Protein AF-A0A9P8AA46-F1 (afdb_monomer)

Organism: NCBI:txid181124

Solvent-accessible surface area (backbone atoms only — not comparable to full-atom values): 17394 Å² total; per-residue (Å²): 133,86,78,87,94,76,90,90,88,82,84,87,77,77,86,77,78,80,76,73,64,68,22,19,20,40,49,46,54,28,49,75,49,81,74,78,86,54,54,83,72,13,22,59,14,86,97,34,50,44,33,88,63,56,52,83,82,26,57,80,76,30,53,64,44,66,55,45,78,88,35,38,38,79,36,40,33,40,26,57,26,39,32,50,63,9,14,45,16,66,69,44,43,19,38,13,43,53,37,86,78,57,63,81,42,69,41,49,75,79,37,70,35,53,58,49,38,84,49,49,58,51,71,46,69,28,27,34,32,55,59,86,69,70,63,37,52,4,54,94,85,39,22,26,21,32,36,29,37,26,22,72,58,42,22,13,30,24,28,34,33,36,52,58,90,81,55,68,70,49,64,93,67,73,79,70,67,98,48,90,44,82,48,81,67,50,73,39,75,57,38,70,34,55,59,27,46,37,42,34,33,40,26,44,44,21,36,25,26,41,31,42,30,38,33,34,41,26,40,42,30,39,34,28,42,30,41,31,44,35,32,51,26,74,19,40,35,40,25,21,42,32,42,27,36,20,31,37,17,49,50,11,18,38,23,17,44,32,41,24,37,18,20,37,10,50,54,10,12,37,24,18,43,31,42,27,39,22,22,37,11,52,55,8,12,38,27,21,42,28,42,27,39,30,28,50,22,80,62,28,22,38,33,30,57,29,45,31,48,66,54,86,61,67,58,69,69,81,38,84,52,73,83,65,87,82,77,79,81,70,79,80,77,83,76,82,89,82,88,81,83,87,82,136

Nearest PDB structures (foldseek):
  6a8p-assembly2_B  TM=4.024E-01  e=1.228E+00  Homo sapiens
  6kzb-assembly1_A-2  TM=3.632E-01  e=1.114E+00  Homo sapiens
  6kzb-assembly2_B  TM=3.238E-01  e=9.619E-01  Homo sapiens
  3ly6-assembly3_C  TM=4.312E-01  e=3.257E+00  Homo sapiens
  6kzb-assembly2_C  TM=3.242E-01  e=1.169E+00  Homo sapiens

Foldseek 3Di:
DDDDDDDDPPDPDDPPPPPQPQAFKEKPPFFPDDDDDDSNCKHQCVVNLAHPDDQQVGQAPGDAFEADLQQKGKIKMKGQAFFQRRAQFWPFKFKAQARNRDRPHGWAWPATGHRGHHDNIDMDITMIGDPAQRARQYDPVGFKMKMGTAGPNRIYHIHIYGYDPPSPGSWPPDPPPPDADADDEDEEACAEAEEHEYEYEEYANYEEYAEAYEYYEEANYEYYAEHYEAYHYAYEYEEYAYAYEHEEYAHEYEYYAYAYEIYEYACEYEYYAYAYEIYEYQNEYEAYAE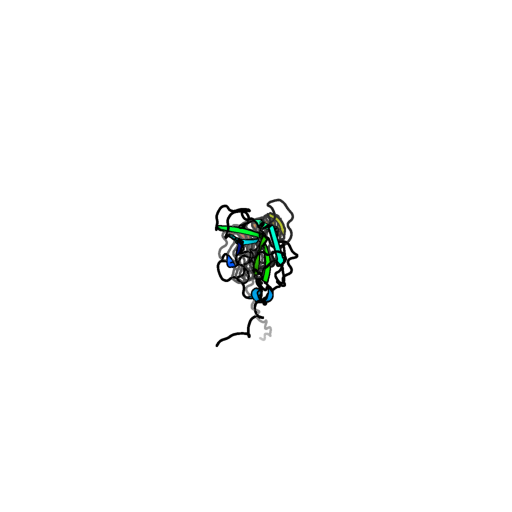HYEYYYYVNAYEEYNYAYEYPPGYDDHPYDHHPDPPPPCPDPDDDDDDDDDDDD

Structure (mmCIF, N/CA/C/O backbone):
data_AF-A0A9P8AA46-F1
#
_entry.id   AF-A0A9P8AA46-F1
#
loop_
_atom_site.group_PDB
_atom_site.id
_atom_site.type_symbol
_atom_site.label_atom_id
_atom_site.label_alt_id
_atom_site.label_comp_id
_atom_site.label_asym_id
_atom_site.label_entity_id
_atom_site.label_seq_id
_atom_site.pdbx_PDB_ins_code
_atom_site.Cartn_x
_atom_site.Cartn_y
_atom_site.Cartn_z
_atom_site.occupancy
_atom_site.B_iso_or_equiv
_atom_site.auth_seq_id
_atom_site.auth_comp_id
_atom_site.auth_asym_id
_atom_site.auth_atom_id
_atom_site.pdbx_PDB_model_num
ATOM 1 N N . MET A 1 1 ? -0.453 -35.728 -64.776 1.00 43.31 1 MET A N 1
ATOM 2 C CA . MET A 1 1 ? -0.209 -34.274 -64.665 1.00 43.31 1 MET A CA 1
ATOM 3 C C . MET A 1 1 ? -1.308 -33.732 -63.760 1.00 43.31 1 MET A C 1
ATOM 5 O O . MET A 1 1 ? -2.460 -33.804 -64.152 1.00 43.31 1 MET A O 1
ATOM 9 N N . LEU A 1 2 ? -1.070 -33.649 -62.444 1.00 40.09 2 LEU A N 1
ATOM 10 C CA . LEU A 1 2 ? -0.658 -32.424 -61.722 1.00 40.09 2 LEU A CA 1
ATOM 11 C C . LEU A 1 2 ? -1.549 -31.216 -62.074 1.00 40.09 2 LEU A C 1
ATOM 13 O O . LEU A 1 2 ? -1.685 -30.915 -63.246 1.00 40.09 2 LEU A O 1
ATOM 17 N N . SER A 1 3 ? -2.077 -30.399 -61.169 1.00 46.72 3 SER A N 1
ATOM 18 C CA . SER A 1 3 ? -2.135 -30.352 -59.705 1.00 46.72 3 SER A CA 1
ATOM 19 C C . SER A 1 3 ? -2.878 -29.047 -59.360 1.00 46.72 3 SER A C 1
ATOM 21 O O . SER A 1 3 ? -2.784 -28.093 -60.124 1.00 46.72 3 SER A O 1
ATOM 23 N N . LEU A 1 4 ? -3.514 -28.983 -58.188 1.00 51.19 4 LEU A N 1
ATOM 24 C CA . LEU A 1 4 ? -3.706 -27.757 -57.393 1.00 51.19 4 LEU A CA 1
ATOM 25 C C . LEU A 1 4 ? -4.458 -26.560 -58.034 1.00 51.19 4 LEU A C 1
ATOM 27 O O . LEU A 1 4 ? -3.865 -25.639 -58.581 1.00 51.19 4 LEU A O 1
ATOM 31 N N . SER A 1 5 ? -5.774 -26.481 -57.808 1.00 49.59 5 SER A N 1
ATOM 32 C CA . SER A 1 5 ? -6.491 -25.189 -57.764 1.00 49.59 5 SER A CA 1
ATOM 33 C C . SER A 1 5 ? -7.671 -25.248 -56.791 1.00 49.59 5 SER A C 1
ATOM 35 O O . SER A 1 5 ? -8.840 -25.055 -57.111 1.00 49.59 5 SER A O 1
ATOM 37 N N . ARG A 1 6 ? -7.353 -25.622 -55.558 1.00 52.97 6 ARG A N 1
ATOM 38 C CA . ARG A 1 6 ? -8.185 -25.418 -54.375 1.00 52.97 6 ARG A CA 1
ATOM 39 C C . ARG A 1 6 ? -7.203 -24.993 -53.292 1.00 52.97 6 ARG A C 1
ATOM 41 O O . ARG A 1 6 ? -6.158 -25.627 -53.190 1.00 52.97 6 ARG A O 1
ATOM 48 N N . SER A 1 7 ? -7.535 -23.947 -52.538 1.00 52.16 7 SER A N 1
ATOM 49 C CA . SER A 1 7 ? -6.759 -23.406 -51.403 1.00 52.16 7 SER A CA 1
ATOM 50 C C . SER A 1 7 ? -5.838 -22.215 -51.702 1.00 52.16 7 SER A C 1
ATOM 52 O O . SER A 1 7 ? -4.638 -22.314 -51.505 1.00 52.16 7 SER A O 1
ATOM 54 N N . PHE A 1 8 ? -6.393 -21.053 -52.067 1.00 48.38 8 PHE A N 1
ATOM 55 C CA . PHE A 1 8 ? -5.749 -19.753 -51.786 1.00 48.38 8 PHE A CA 1
ATOM 56 C C . PHE A 1 8 ? -6.789 -18.666 -51.468 1.00 48.38 8 PHE A C 1
ATOM 58 O O . PHE A 1 8 ? -6.841 -17.605 -52.082 1.00 48.38 8 PHE A O 1
ATOM 65 N N . THR A 1 9 ? -7.660 -18.926 -50.491 1.00 50.44 9 THR A N 1
ATOM 66 C CA . THR A 1 9 ? -8.513 -17.875 -49.895 1.00 50.44 9 THR A CA 1
ATOM 67 C C . THR A 1 9 ? -8.655 -18.073 -48.389 1.00 50.44 9 THR A C 1
ATOM 69 O O . THR A 1 9 ? -9.722 -17.946 -47.811 1.00 50.44 9 THR A O 1
ATOM 72 N N . PHE A 1 10 ? -7.543 -18.413 -47.746 1.00 50.25 10 PHE A N 1
ATOM 73 C CA . PHE A 1 10 ? -7.369 -18.346 -46.301 1.00 50.25 10 PHE A CA 1
ATOM 74 C C . PHE A 1 10 ? -5.932 -17.894 -46.077 1.00 50.25 10 PHE A C 1
ATOM 76 O O . PHE A 1 10 ? -5.048 -18.727 -46.157 1.00 50.25 10 PHE A O 1
ATOM 83 N N . ILE A 1 11 ? -5.701 -16.588 -45.941 1.00 52.81 11 ILE A N 1
ATOM 84 C CA . ILE A 1 11 ? -4.638 -15.909 -45.166 1.00 52.81 11 ILE A CA 1
ATOM 85 C C . ILE A 1 11 ? -4.912 -14.406 -45.373 1.00 52.81 11 ILE A C 1
ATOM 87 O O . ILE A 1 11 ? -4.264 -13.697 -46.129 1.00 52.81 11 ILE A O 1
ATOM 91 N N . ALA A 1 12 ? -5.973 -13.929 -44.732 1.00 54.00 12 ALA A N 1
ATOM 92 C CA . ALA A 1 12 ? -6.087 -12.534 -44.302 1.00 54.00 12 ALA A CA 1
ATOM 93 C C . ALA A 1 12 ? -6.355 -12.529 -42.787 1.00 54.00 12 ALA A C 1
ATOM 95 O O . ALA A 1 12 ? -7.141 -11.744 -42.266 1.00 54.00 12 ALA A O 1
ATOM 96 N N . LEU A 1 13 ? -5.743 -13.490 -42.084 1.00 49.75 13 LEU A N 1
ATOM 97 C CA . LEU A 1 13 ? -5.878 -13.677 -40.650 1.00 49.75 13 LEU A CA 1
ATOM 98 C C . LEU A 1 13 ? -4.702 -12.979 -39.962 1.00 49.75 13 LEU A C 1
ATOM 100 O O . LEU A 1 13 ? -3.603 -13.515 -39.863 1.00 49.75 13 LEU A O 1
ATOM 104 N N . SER A 1 14 ? -4.992 -11.754 -39.522 1.00 53.94 14 SER A N 1
ATOM 105 C CA . SER A 1 14 ? -4.498 -11.140 -38.286 1.00 53.94 14 SER A CA 1
ATOM 106 C C . SER A 1 14 ? -2.985 -11.152 -38.030 1.00 53.94 14 SER A C 1
ATOM 108 O O . SER A 1 14 ? -2.467 -12.022 -37.335 1.00 53.94 14 SER A O 1
ATOM 110 N N . LEU A 1 15 ? -2.316 -10.064 -38.419 1.00 47.41 15 LEU A N 1
ATOM 111 C CA . LEU A 1 15 ? -1.114 -9.585 -37.731 1.00 47.41 15 LEU A CA 1
ATOM 112 C C . LEU A 1 15 ? -1.460 -8.323 -36.925 1.00 47.41 15 LEU A C 1
ATOM 114 O O . LEU A 1 15 ? -0.936 -7.238 -37.160 1.00 47.41 15 LEU A O 1
ATOM 118 N N . ALA A 1 16 ? -2.394 -8.458 -35.979 1.00 54.94 16 ALA A N 1
ATOM 119 C CA . ALA A 1 16 ? -2.516 -7.495 -34.892 1.00 54.94 16 ALA A CA 1
ATOM 120 C C . ALA A 1 16 ? -1.333 -7.752 -33.954 1.00 54.94 16 ALA A C 1
ATOM 122 O O . ALA A 1 16 ? -1.347 -8.679 -33.146 1.00 54.94 16 ALA A O 1
ATOM 123 N N . LEU A 1 17 ? -0.269 -6.978 -34.148 1.00 44.59 17 LEU A N 1
ATOM 124 C CA . LEU A 1 17 ? 0.931 -6.989 -33.328 1.00 44.59 17 LEU A CA 1
ATOM 125 C C . LEU A 1 17 ? 0.520 -6.678 -31.878 1.00 44.59 17 LEU A C 1
ATOM 127 O O . LEU A 1 17 ? 0.292 -5.524 -31.517 1.00 44.59 17 LEU A O 1
ATOM 131 N N . MET A 1 18 ? 0.379 -7.715 -31.051 1.00 47.09 18 MET A N 1
ATOM 132 C CA . MET A 1 18 ? 0.221 -7.583 -29.605 1.00 47.09 18 MET A CA 1
ATOM 133 C C . MET A 1 18 ? 1.551 -7.062 -29.053 1.00 47.09 18 MET A C 1
ATOM 135 O O . MET A 1 18 ? 2.408 -7.829 -28.619 1.00 47.09 18 MET A O 1
ATOM 139 N N . VAL A 1 19 ? 1.762 -5.747 -29.128 1.00 43.28 19 VAL A N 1
ATOM 140 C CA . VAL A 1 19 ? 2.853 -5.071 -28.425 1.00 43.28 19 VAL A CA 1
ATOM 141 C C . VAL A 1 19 ? 2.491 -5.099 -26.948 1.00 43.28 19 VAL A C 1
ATOM 143 O O . VAL A 1 19 ? 1.956 -4.145 -26.387 1.00 43.28 19 VAL A O 1
ATOM 146 N N . GLU A 1 20 ? 2.735 -6.236 -26.305 1.00 50.25 20 GLU A N 1
ATOM 147 C CA . GLU A 1 20 ? 2.772 -6.288 -24.858 1.00 50.25 20 GLU A CA 1
ATOM 148 C C . GLU A 1 20 ? 3.955 -5.426 -24.436 1.00 50.25 20 GLU A C 1
ATOM 150 O O . GLU A 1 20 ? 5.118 -5.834 -24.519 1.00 50.25 20 GLU A O 1
ATOM 155 N N . VAL A 1 21 ? 3.665 -4.184 -24.044 1.00 54.09 21 VAL A N 1
ATOM 156 C CA . VAL A 1 21 ? 4.631 -3.352 -23.339 1.00 54.09 21 VAL A CA 1
ATOM 157 C C . VAL A 1 21 ? 4.895 -4.068 -22.021 1.00 54.09 21 VAL A C 1
ATOM 159 O O . VAL A 1 21 ? 4.187 -3.857 -21.039 1.00 54.09 21 VAL A O 1
ATOM 162 N N . LYS A 1 22 ? 5.882 -4.968 -22.040 1.00 57.22 22 LYS A N 1
ATOM 163 C CA . LYS A 1 22 ? 6.466 -5.599 -20.860 1.00 57.22 22 LYS A CA 1
ATOM 164 C C . LYS A 1 22 ? 6.754 -4.476 -19.889 1.00 57.22 22 LYS A C 1
ATOM 166 O O . LYS A 1 22 ? 7.534 -3.593 -20.232 1.00 57.22 22 LYS A O 1
ATOM 171 N N . GLY A 1 23 ? 6.055 -4.449 -18.766 1.00 61.00 23 GLY A N 1
ATOM 172 C CA . GLY A 1 23 ? 6.271 -3.385 -17.820 1.00 61.00 23 GLY A CA 1
ATOM 173 C C . GLY A 1 23 ? 7.577 -3.542 -17.068 1.00 61.00 23 GLY A C 1
ATOM 174 O O . GLY A 1 23 ? 8.283 -4.551 -17.170 1.00 61.00 23 GLY A O 1
ATOM 175 N N . HIS A 1 24 ? 7.921 -2.488 -16.348 1.00 85.38 24 HIS A N 1
ATOM 176 C CA . HIS A 1 24 ? 9.256 -2.335 -15.802 1.00 85.38 24 HIS A CA 1
ATOM 177 C C . HIS A 1 24 ? 9.266 -2.030 -14.309 1.00 85.38 24 HIS A C 1
ATOM 179 O O . HIS A 1 24 ? 10.342 -1.993 -13.727 1.00 85.38 24 HIS A O 1
ATOM 185 N N . ALA A 1 25 ? 8.097 -1.909 -13.673 1.00 93.06 25 ALA A N 1
ATOM 186 C CA . ALA A 1 25 ? 7.979 -1.828 -12.223 1.00 93.06 25 ALA A CA 1
ATOM 187 C C . ALA A 1 25 ? 6.691 -2.502 -11.714 1.00 93.06 25 ALA A C 1
ATOM 189 O O . ALA A 1 25 ? 5.645 -2.405 -12.360 1.00 93.06 25 ALA A O 1
ATOM 190 N N . VAL A 1 26 ? 6.769 -3.194 -10.576 1.00 95.25 26 VAL A N 1
ATOM 191 C CA . VAL A 1 26 ? 5.635 -3.872 -9.919 1.00 95.25 26 VAL A CA 1
ATOM 192 C C . VAL A 1 26 ? 5.693 -3.624 -8.426 1.00 95.25 26 VAL A C 1
ATOM 194 O O . VAL A 1 26 ? 6.761 -3.686 -7.825 1.00 95.25 26 VAL A O 1
ATOM 197 N N . VAL A 1 27 ? 4.542 -3.364 -7.827 1.00 96.75 27 VAL A N 1
ATOM 198 C CA . VAL A 1 27 ? 4.387 -3.200 -6.390 1.00 96.75 27 VAL A CA 1
ATOM 199 C C . VAL A 1 27 ? 3.922 -4.520 -5.768 1.00 96.75 27 VAL A C 1
ATOM 201 O O . VAL A 1 27 ? 2.933 -5.098 -6.209 1.00 96.75 27 VAL A O 1
ATOM 204 N N . SER A 1 28 ? 4.629 -4.986 -4.743 1.00 94.00 28 SER A N 1
ATOM 205 C CA . SER A 1 28 ? 4.427 -6.275 -4.078 1.00 94.00 28 SER A CA 1
ATOM 206 C C . SER A 1 28 ? 3.767 -6.117 -2.698 1.00 94.00 28 SER A C 1
ATOM 208 O O . SER A 1 28 ? 4.189 -5.227 -1.947 1.00 94.00 28 SER A O 1
ATOM 210 N N . PRO A 1 29 ? 2.824 -7.005 -2.319 1.00 95.56 29 PRO A N 1
ATOM 211 C CA . PRO A 1 29 ? 2.301 -8.124 -3.117 1.00 95.56 29 PRO A CA 1
ATOM 212 C C . PRO A 1 29 ? 1.352 -7.647 -4.229 1.00 95.56 29 PRO A C 1
ATOM 214 O O . PRO A 1 29 ? 0.501 -6.798 -3.992 1.00 95.56 29 PRO A O 1
ATOM 217 N N . ALA A 1 30 ? 1.485 -8.192 -5.440 1.00 93.75 30 ALA A N 1
ATOM 218 C CA . ALA A 1 30 ? 0.608 -7.842 -6.556 1.00 93.75 30 ALA A CA 1
ATOM 219 C C . ALA A 1 30 ? -0.624 -8.761 -6.598 1.00 93.75 30 ALA A C 1
ATOM 221 O O . ALA A 1 30 ? -0.505 -9.981 -6.490 1.00 93.75 30 ALA A O 1
ATOM 222 N N . MET A 1 31 ? -1.811 -8.177 -6.779 1.00 94.75 31 MET A N 1
ATOM 223 C CA . MET A 1 31 ? -3.065 -8.915 -6.946 1.00 94.75 31 MET A CA 1
ATOM 224 C C . MET A 1 31 ? -2.961 -9.892 -8.124 1.00 94.75 31 MET A C 1
ATOM 226 O O . MET A 1 31 ? -2.530 -9.512 -9.213 1.00 94.75 31 MET A O 1
ATOM 230 N N . GLY A 1 32 ? -3.371 -11.142 -7.902 1.00 89.88 32 GLY A N 1
ATOM 231 C CA . GLY A 1 32 ? -3.297 -12.212 -8.901 1.00 89.88 32 GLY A CA 1
ATOM 232 C C . GLY A 1 32 ? -1.886 -12.756 -9.168 1.00 89.88 32 GLY A C 1
ATOM 233 O O . GLY A 1 32 ? -1.727 -13.591 -10.055 1.00 89.88 32 GLY A O 1
ATOM 234 N N . VAL A 1 33 ? -0.863 -12.321 -8.420 1.00 88.56 33 VAL A N 1
ATOM 235 C CA . VAL A 1 33 ? 0.517 -12.815 -8.551 1.00 88.56 33 VAL A CA 1
ATOM 236 C C . VAL A 1 33 ? 0.898 -13.639 -7.322 1.00 88.56 33 VAL A C 1
ATOM 238 O O . VAL A 1 33 ? 0.846 -13.175 -6.179 1.00 88.56 33 VAL A O 1
ATOM 241 N N . ALA A 1 34 ? 1.309 -14.883 -7.559 1.00 82.25 34 ALA A N 1
ATOM 242 C CA . ALA A 1 34 ? 1.833 -15.758 -6.519 1.00 82.25 34 ALA A CA 1
ATOM 243 C C . ALA A 1 34 ? 3.339 -15.521 -6.325 1.00 82.25 34 ALA A C 1
ATOM 245 O O . ALA A 1 34 ? 4.114 -15.575 -7.278 1.00 82.25 34 ALA A O 1
ATOM 246 N N . GLY A 1 35 ? 3.765 -15.304 -5.080 1.00 80.88 35 GLY A N 1
ATOM 247 C CA . GLY A 1 35 ? 5.170 -15.077 -4.742 1.00 80.88 35 GLY A CA 1
ATOM 248 C C . GLY A 1 35 ? 5.701 -13.703 -5.163 1.00 80.88 35 GLY A C 1
ATOM 249 O O . GLY A 1 35 ? 4.966 -12.715 -5.191 1.00 80.88 35 GLY A O 1
ATOM 250 N N . ALA A 1 36 ? 7.010 -13.633 -5.418 1.00 82.56 36 ALA A N 1
ATOM 251 C CA . ALA A 1 36 ? 7.675 -12.406 -5.844 1.00 82.56 36 ALA A CA 1
ATOM 252 C C . ALA A 1 36 ? 7.361 -12.112 -7.321 1.00 82.56 36 ALA A C 1
ATOM 254 O O . ALA A 1 36 ? 7.479 -13.023 -8.144 1.00 82.56 36 ALA A O 1
ATOM 255 N N . PRO A 1 37 ? 7.022 -10.862 -7.681 1.00 87.00 37 PRO A N 1
ATOM 256 C CA . PRO A 1 37 ? 6.693 -10.544 -9.056 1.00 87.00 37 PRO A CA 1
ATOM 257 C C . PRO A 1 37 ? 7.913 -10.675 -9.960 1.00 87.00 37 PRO A C 1
ATOM 259 O O . PRO A 1 37 ? 9.050 -10.366 -9.587 1.00 87.00 37 PRO A O 1
ATOM 262 N N . ILE A 1 38 ? 7.646 -11.075 -11.192 1.00 88.88 38 ILE A N 1
ATOM 263 C CA . ILE A 1 38 ? 8.589 -11.101 -12.296 1.00 88.88 38 ILE A CA 1
ATOM 264 C C . ILE A 1 38 ? 8.254 -9.994 -13.294 1.00 88.88 38 ILE A C 1
ATOM 266 O O . ILE A 1 38 ? 7.196 -9.369 -13.271 1.00 88.88 38 ILE A O 1
ATOM 270 N N . ARG A 1 39 ? 9.158 -9.766 -14.249 1.00 88.88 39 ARG A N 1
ATOM 271 C CA . ARG A 1 39 ? 8.981 -8.729 -15.276 1.00 88.88 39 ARG A CA 1
ATOM 272 C C . ARG A 1 39 ? 7.685 -8.883 -16.089 1.00 88.88 39 ARG A C 1
ATOM 274 O O . ARG A 1 39 ? 7.160 -7.886 -16.573 1.00 88.88 39 ARG A O 1
ATOM 281 N N . ALA A 1 40 ? 7.188 -10.109 -16.262 1.00 87.62 40 ALA A N 1
ATOM 282 C CA . ALA A 1 40 ? 5.951 -10.377 -16.998 1.00 87.62 40 ALA A CA 1
ATOM 283 C C . ALA A 1 40 ? 4.688 -9.876 -16.273 1.00 87.62 40 ALA A C 1
ATOM 285 O O . ALA A 1 40 ? 3.691 -9.600 -16.934 1.00 87.62 40 ALA A O 1
ATOM 286 N N . ASP A 1 41 ? 4.749 -9.688 -14.952 1.00 88.62 41 ASP A N 1
ATOM 287 C CA . ASP A 1 41 ? 3.608 -9.236 -14.146 1.00 88.62 41 ASP A CA 1
ATOM 288 C C . ASP A 1 41 ? 3.389 -7.724 -14.236 1.00 88.62 41 ASP A C 1
ATOM 290 O O . ASP A 1 41 ? 2.341 -7.208 -13.847 1.00 88.62 41 ASP A O 1
ATOM 294 N N . SER A 1 42 ? 4.379 -6.995 -14.753 1.00 87.81 42 SER A N 1
ATOM 295 C CA . SER A 1 42 ? 4.315 -5.548 -14.877 1.00 87.81 42 SER A CA 1
ATOM 296 C C . SER A 1 42 ? 3.491 -5.118 -16.081 1.00 87.81 42 SER A C 1
ATOM 298 O O . SER A 1 42 ? 3.713 -5.557 -17.212 1.00 87.81 42 SER A O 1
ATOM 300 N N . GLN A 1 43 ? 2.551 -4.209 -15.836 1.00 89.44 43 GLN A N 1
ATOM 301 C CA . GLN A 1 43 ? 1.534 -3.821 -16.803 1.00 89.44 43 GLN A CA 1
ATOM 302 C C . GLN A 1 43 ? 1.379 -2.306 -16.845 1.00 89.44 43 GLN A C 1
ATOM 304 O O . GLN A 1 43 ? 1.534 -1.619 -15.835 1.00 89.44 43 GLN A O 1
ATOM 309 N N . ARG A 1 44 ? 1.068 -1.762 -18.027 1.00 88.19 44 ARG A N 1
ATOM 310 C CA . ARG A 1 44 ? 0.624 -0.367 -18.133 1.00 88.19 44 ARG A CA 1
ATOM 311 C C . ARG A 1 44 ? -0.796 -0.263 -17.595 1.00 88.19 44 ARG A C 1
ATOM 313 O O . ARG A 1 44 ? -1.678 -0.974 -18.073 1.00 88.19 44 ARG A O 1
ATOM 320 N N . THR A 1 45 ? -1.021 0.642 -16.651 1.00 83.00 45 THR A N 1
ATOM 321 C CA . THR A 1 45 ? -2.327 0.776 -15.994 1.00 83.00 45 THR A CA 1
ATOM 322 C C . THR A 1 45 ? -3.266 1.674 -16.788 1.00 83.00 45 THR A C 1
ATOM 324 O O . THR A 1 45 ? -4.410 1.303 -16.997 1.00 83.00 45 THR A O 1
ATOM 327 N N . GLY A 1 46 ? -2.820 2.797 -17.359 1.00 81.19 46 GLY A N 1
ATOM 328 C CA . GLY A 1 46 ? -3.672 3.636 -18.222 1.00 81.19 46 GLY A CA 1
ATOM 329 C C . GLY A 1 46 ? -5.073 3.881 -17.624 1.00 81.19 46 GLY A C 1
ATOM 330 O O . GLY A 1 46 ? -5.193 4.415 -16.527 1.00 81.19 46 GLY A O 1
ATOM 331 N N . ARG A 1 47 ? -6.137 3.455 -18.329 1.00 83.31 47 ARG A N 1
ATOM 332 C CA . ARG A 1 47 ? -7.536 3.507 -17.840 1.00 83.31 47 ARG A CA 1
ATOM 333 C C . ARG A 1 47 ? -7.971 2.299 -16.991 1.00 83.31 47 ARG A C 1
ATOM 335 O O . ARG A 1 47 ? -9.095 2.295 -16.507 1.00 83.31 47 ARG A O 1
ATOM 342 N N . LYS A 1 48 ? -7.125 1.279 -16.841 1.00 89.06 48 LYS A N 1
ATOM 343 C CA . LYS A 1 48 ? -7.342 0.060 -16.047 1.00 89.06 48 LYS A CA 1
ATOM 344 C C . LYS A 1 48 ? -6.376 0.045 -14.851 1.00 89.06 48 LYS A C 1
ATOM 346 O O . LYS A 1 48 ? -5.261 -0.460 -14.979 1.00 89.06 48 LYS A O 1
ATOM 351 N N . PRO A 1 49 ? -6.761 0.585 -13.683 1.00 91.06 49 PRO A N 1
ATOM 352 C CA . PRO A 1 49 ? -5.835 0.794 -12.565 1.00 91.06 49 PRO A CA 1
ATOM 353 C C . PRO A 1 49 ? -5.144 -0.479 -12.050 1.00 91.06 49 PRO A C 1
ATOM 355 O O . PRO A 1 49 ? -4.013 -0.398 -11.583 1.00 91.06 49 PRO A O 1
ATOM 358 N N . CYS A 1 50 ? -5.775 -1.649 -12.205 1.00 93.31 50 CYS A N 1
ATOM 359 C CA . CYS A 1 50 ? -5.194 -2.952 -11.858 1.00 93.31 50 CYS A CA 1
ATOM 360 C C . CYS A 1 50 ? -4.565 -3.709 -13.044 1.00 93.31 50 CYS A C 1
ATOM 362 O O . CYS A 1 50 ? -4.147 -4.854 -12.899 1.00 93.31 50 CYS A O 1
ATOM 364 N N . GLY A 1 51 ? -4.498 -3.107 -14.233 1.00 90.75 51 GLY A N 1
ATOM 365 C CA . GLY A 1 51 ? -4.064 -3.791 -15.449 1.00 90.75 51 GLY A CA 1
ATOM 366 C C . GLY A 1 51 ? -5.115 -4.780 -15.973 1.00 90.75 51 GLY A C 1
ATOM 367 O O . GLY A 1 51 ? -6.284 -4.433 -16.137 1.00 90.75 51 GLY A O 1
ATOM 368 N N . LYS A 1 52 ? -4.681 -5.995 -16.313 1.00 90.62 52 LYS A N 1
ATOM 369 C CA . LYS A 1 52 ? -5.484 -7.085 -16.888 1.00 90.62 52 LYS A CA 1
ATOM 370 C C . LYS A 1 52 ? -6.159 -7.964 -15.827 1.00 90.62 52 LYS A C 1
ATOM 372 O O . LYS A 1 52 ? -6.983 -8.785 -16.213 1.00 90.62 52 LYS A O 1
ATOM 377 N N . VAL A 1 53 ? -5.801 -7.838 -14.545 1.00 92.50 53 VAL A N 1
ATOM 378 C CA . VAL A 1 53 ? -6.379 -8.679 -13.485 1.00 92.50 53 VAL A CA 1
ATOM 379 C C . VAL A 1 53 ? -7.863 -8.360 -13.299 1.00 92.50 53 VAL A C 1
ATOM 381 O O . VAL A 1 53 ? -8.263 -7.194 -13.308 1.00 92.50 53 VAL A O 1
ATOM 384 N N . ASP A 1 54 ? -8.670 -9.404 -13.140 1.00 94.69 54 ASP A N 1
ATOM 385 C CA . ASP A 1 54 ? -10.072 -9.283 -12.758 1.00 94.69 54 ASP A CA 1
ATOM 386 C C . ASP A 1 54 ? -10.155 -9.203 -11.232 1.00 94.69 54 ASP A C 1
ATOM 388 O O . ASP A 1 54 ? -9.754 -10.138 -10.537 1.00 94.69 54 ASP A O 1
ATOM 392 N N . ILE A 1 55 ? -10.635 -8.077 -10.707 1.00 95.88 55 ILE A N 1
ATOM 393 C CA . ILE A 1 55 ? -10.669 -7.850 -9.262 1.00 95.88 55 ILE A CA 1
ATOM 394 C C . ILE A 1 55 ? -11.625 -8.835 -8.586 1.00 95.88 55 ILE A C 1
ATOM 396 O O . ILE A 1 55 ? -11.238 -9.469 -7.610 1.00 95.88 55 ILE A O 1
ATOM 400 N N . ALA A 1 56 ? -12.831 -9.019 -9.126 1.00 94.38 56 ALA A N 1
ATOM 401 C CA . ALA A 1 56 ? -13.853 -9.865 -8.517 1.00 94.38 56 ALA A CA 1
ATOM 402 C C . ALA A 1 56 ? -13.394 -11.327 -8.404 1.00 94.38 56 ALA A C 1
ATOM 404 O O . ALA A 1 56 ? -13.676 -11.987 -7.410 1.00 94.38 56 ALA A O 1
ATOM 405 N N . GLN A 1 57 ? -12.643 -11.823 -9.391 1.00 95.25 57 GLN A N 1
ATOM 406 C CA . GLN A 1 57 ? -12.118 -13.192 -9.375 1.00 95.25 57 GLN A CA 1
ATOM 407 C C . GLN A 1 57 ? -10.876 -13.378 -8.495 1.00 95.25 57 GLN A C 1
ATOM 409 O O . GLN A 1 57 ? -10.566 -14.510 -8.133 1.00 95.25 57 GLN A O 1
ATOM 414 N N . ASN A 1 58 ? -10.140 -12.306 -8.184 1.00 94.81 58 ASN A N 1
ATOM 415 C CA . ASN A 1 58 ? -8.835 -12.400 -7.518 1.00 94.81 58 ASN A CA 1
ATOM 416 C C . ASN A 1 58 ? -8.806 -11.782 -6.115 1.00 94.81 58 ASN A C 1
ATOM 418 O O . ASN A 1 58 ? -7.792 -11.922 -5.429 1.00 94.81 58 ASN A O 1
ATOM 422 N N . LEU A 1 59 ? -9.865 -11.091 -5.686 1.00 95.69 59 LEU A N 1
ATOM 423 C CA . LEU A 1 59 ? -9.887 -10.348 -4.425 1.00 95.69 59 LEU A CA 1
ATOM 424 C C . LEU A 1 59 ? -9.640 -11.256 -3.214 1.00 95.69 59 LEU A C 1
ATOM 426 O O . LEU A 1 59 ? -8.732 -10.985 -2.435 1.00 95.69 59 LEU A O 1
ATOM 430 N N . ASP A 1 60 ? -10.386 -12.356 -3.102 1.00 93.31 60 ASP A N 1
ATOM 431 C CA . ASP A 1 60 ? -10.317 -13.271 -1.952 1.00 93.31 60 ASP A CA 1
ATOM 432 C C . ASP A 1 60 ? -9.117 -14.239 -1.994 1.00 93.31 60 ASP A C 1
ATOM 434 O O . ASP A 1 60 ? -8.749 -14.813 -0.972 1.00 93.31 60 ASP A O 1
ATOM 438 N N . SER A 1 61 ? -8.497 -14.443 -3.162 1.00 92.50 61 SER A N 1
ATOM 439 C CA . SER A 1 61 ? -7.404 -15.413 -3.345 1.00 92.50 61 SER A CA 1
ATOM 440 C C . SER A 1 61 ? -6.012 -14.785 -3.406 1.00 92.50 61 SER A C 1
ATOM 442 O O . SER A 1 61 ? -5.010 -15.503 -3.421 1.00 92.50 61 SER A O 1
ATOM 444 N N . SER A 1 62 ? -5.925 -13.459 -3.516 1.00 93.94 62 SER A N 1
ATOM 445 C CA . SER A 1 62 ? -4.646 -12.756 -3.621 1.00 93.94 62 SER A CA 1
ATOM 446 C C . SER A 1 62 ? -3.935 -12.667 -2.276 1.00 93.94 62 SER A C 1
ATOM 448 O O . SER A 1 62 ? -4.557 -12.591 -1.221 1.00 93.94 62 SER A O 1
ATOM 450 N N . GLN A 1 63 ? -2.604 -12.590 -2.321 1.00 91.00 63 GLN A N 1
ATOM 451 C CA . GLN A 1 63 ? -1.818 -12.223 -1.146 1.00 91.00 63 GLN A CA 1
ATOM 452 C C . GLN A 1 63 ? -2.205 -10.818 -0.676 1.00 91.00 63 GLN A C 1
ATOM 454 O O . GLN A 1 63 ? -2.262 -9.877 -1.474 1.00 91.00 63 GLN A O 1
ATOM 459 N N . THR A 1 64 ? -2.437 -10.685 0.624 1.00 93.62 64 THR A N 1
ATOM 460 C CA . THR A 1 64 ? -2.878 -9.439 1.243 1.00 93.62 64 THR A CA 1
ATOM 461 C C . THR A 1 64 ? -1.740 -8.756 1.984 1.00 93.62 64 THR A C 1
ATOM 463 O O . THR A 1 64 ? -0.796 -9.403 2.440 1.00 93.62 64 THR A O 1
ATOM 466 N N . ILE A 1 65 ? -1.860 -7.444 2.163 1.00 92.69 65 ILE A N 1
ATOM 467 C CA . ILE A 1 65 ? -1.058 -6.697 3.126 1.00 92.69 65 ILE A CA 1
ATOM 468 C C . ILE A 1 65 ? -1.945 -6.119 4.224 1.00 92.69 65 ILE A C 1
ATOM 470 O O . ILE A 1 65 ? -3.002 -5.551 3.945 1.00 92.69 65 ILE A O 1
ATOM 474 N N . THR A 1 66 ? -1.510 -6.265 5.471 1.00 93.25 66 THR A N 1
ATOM 475 C CA . THR A 1 66 ? -2.208 -5.704 6.628 1.00 93.25 66 THR A CA 1
ATOM 476 C C . THR A 1 66 ? -1.649 -4.310 6.925 1.00 93.25 66 THR A C 1
ATOM 478 O O . THR A 1 66 ? -0.427 -4.166 7.029 1.00 93.25 66 THR A O 1
ATOM 481 N N . PRO A 1 67 ? -2.494 -3.270 7.039 1.00 93.69 67 PRO A N 1
ATOM 482 C CA . PRO A 1 67 ? -2.051 -1.960 7.492 1.00 93.69 67 PRO A CA 1
ATOM 483 C C . PRO A 1 67 ? -1.555 -2.003 8.933 1.00 93.69 67 PRO A C 1
ATOM 485 O O . PRO A 1 67 ? -2.069 -2.748 9.765 1.00 93.69 67 PRO A O 1
ATOM 488 N N . ASN A 1 68 ? -0.589 -1.142 9.238 1.00 87.56 68 ASN A N 1
ATOM 489 C CA . ASN A 1 68 ? -0.218 -0.834 10.611 1.00 87.56 68 ASN A CA 1
ATOM 490 C C . ASN A 1 68 ? -1.403 -0.182 11.346 1.00 87.56 68 ASN A C 1
ATOM 492 O O . ASN A 1 68 ? -2.344 0.3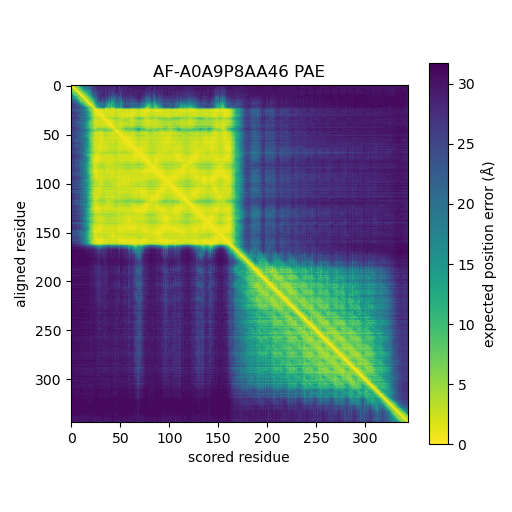21 10.728 1.00 87.56 68 ASN A O 1
ATOM 496 N N . ALA A 1 69 ? -1.338 -0.131 12.680 1.00 83.31 69 ALA A N 1
ATOM 497 C CA . ALA A 1 69 ? -2.398 0.454 13.510 1.00 83.31 69 ALA A CA 1
ATOM 498 C C . ALA A 1 69 ? -2.690 1.937 13.196 1.00 83.31 69 ALA A C 1
ATOM 500 O O . ALA A 1 69 ? -3.813 2.400 13.381 1.00 83.31 69 ALA A O 1
ATOM 501 N N . ASP A 1 70 ? -1.698 2.675 12.690 1.00 83.94 70 ASP A N 1
ATOM 502 C CA . ASP A 1 70 ? -1.836 4.064 12.238 1.00 83.94 70 ASP A CA 1
ATOM 503 C C . ASP A 1 70 ? -2.421 4.192 10.816 1.00 83.94 70 ASP A C 1
ATOM 505 O O . ASP A 1 70 ? -2.617 5.301 10.321 1.00 83.94 70 ASP A O 1
ATOM 509 N N . GLY A 1 71 ? -2.718 3.077 10.141 1.00 91.38 71 GLY A N 1
ATOM 510 C CA . GLY A 1 71 ? -3.196 3.027 8.758 1.00 91.38 71 GLY A CA 1
ATOM 511 C C . GLY A 1 71 ? -2.093 3.160 7.702 1.00 91.38 71 GLY A C 1
ATOM 512 O O . GLY A 1 71 ? -2.403 3.240 6.508 1.00 91.38 71 GLY A O 1
ATOM 513 N N . SER A 1 72 ? -0.821 3.196 8.110 1.00 95.12 72 SER A N 1
ATOM 514 C CA . SER A 1 72 ? 0.307 3.179 7.183 1.00 95.12 72 SER A CA 1
ATOM 515 C C . SER A 1 72 ? 0.552 1.771 6.644 1.00 95.12 72 SER A C 1
ATOM 517 O O . SER A 1 72 ? 0.361 0.765 7.328 1.00 95.12 72 SER A O 1
ATOM 519 N N . ILE A 1 73 ? 0.973 1.689 5.386 1.00 97.12 73 ILE A N 1
ATOM 520 C CA . ILE A 1 73 ? 1.280 0.432 4.707 1.00 97.12 73 ILE A CA 1
ATOM 521 C C . ILE A 1 73 ? 2.623 0.582 4.008 1.00 97.12 73 ILE A C 1
ATOM 523 O O . ILE A 1 73 ? 2.786 1.451 3.148 1.00 97.12 73 ILE A O 1
ATOM 527 N N . THR A 1 74 ? 3.574 -0.284 4.358 1.00 96.00 74 THR A N 1
ATOM 528 C CA . THR A 1 74 ? 4.885 -0.363 3.706 1.00 96.00 74 THR A CA 1
ATOM 529 C C . THR A 1 74 ? 4.925 -1.535 2.742 1.00 96.00 74 THR A C 1
ATOM 531 O O . THR A 1 74 ? 4.702 -2.678 3.122 1.00 96.00 74 THR A O 1
ATOM 534 N N . MET A 1 75 ? 5.248 -1.246 1.489 1.00 96.56 75 MET A N 1
ATOM 535 C CA . MET A 1 75 ? 5.256 -2.200 0.384 1.00 96.56 75 MET A CA 1
ATOM 536 C C . MET A 1 75 ? 6.579 -2.128 -0.362 1.00 96.56 75 MET A C 1
ATOM 538 O O . MET A 1 75 ? 7.312 -1.143 -0.261 1.00 96.56 75 MET A O 1
ATOM 542 N N . THR A 1 76 ? 6.878 -3.158 -1.146 1.00 95.88 76 THR A N 1
ATOM 543 C CA . THR A 1 76 ? 8.090 -3.186 -1.971 1.00 95.88 76 THR A CA 1
ATOM 544 C C . THR A 1 76 ? 7.727 -2.891 -3.414 1.00 95.88 76 THR A C 1
ATOM 546 O O . THR A 1 76 ? 6.854 -3.546 -3.968 1.00 95.88 76 THR A O 1
ATOM 549 N N . ILE A 1 77 ? 8.416 -1.946 -4.048 1.00 96.31 77 ILE A N 1
ATOM 550 C CA . ILE A 1 77 ? 8.371 -1.775 -5.500 1.00 96.31 77 ILE A CA 1
ATOM 551 C C . ILE A 1 77 ? 9.619 -2.392 -6.131 1.00 96.31 77 ILE A C 1
ATOM 553 O O . ILE A 1 77 ? 10.751 -2.066 -5.770 1.00 96.31 77 ILE A O 1
ATOM 557 N N . ASN A 1 78 ? 9.402 -3.303 -7.073 1.00 94.25 78 ASN A N 1
ATOM 558 C CA . ASN A 1 78 ? 10.410 -4.057 -7.801 1.00 94.25 78 ASN A CA 1
ATOM 559 C C . ASN A 1 78 ? 10.549 -3.483 -9.206 1.00 94.25 78 ASN A C 1
ATOM 561 O O . ASN A 1 78 ? 9.579 -3.413 -9.953 1.00 94.25 78 ASN A O 1
ATOM 565 N N . ASN A 1 79 ? 11.765 -3.092 -9.558 1.00 94.06 79 ASN A N 1
ATOM 566 C CA . ASN A 1 79 ? 12.143 -2.582 -10.861 1.00 94.06 79 ASN A CA 1
ATOM 567 C C . ASN A 1 79 ? 12.791 -3.683 -11.727 1.00 94.06 79 ASN A C 1
ATOM 569 O O . ASN A 1 79 ? 13.611 -4.466 -11.239 1.00 94.06 79 ASN A O 1
ATOM 573 N N . PHE A 1 80 ? 12.477 -3.670 -13.024 1.00 94.25 80 PHE A N 1
ATOM 574 C CA . PHE A 1 80 ? 12.985 -4.567 -14.060 1.00 94.25 80 PHE A CA 1
ATOM 575 C C . PHE A 1 80 ? 13.606 -3.854 -15.282 1.00 94.25 80 PHE A C 1
ATOM 577 O O . PHE A 1 80 ? 13.905 -4.529 -16.275 1.00 94.25 80 PHE A O 1
ATOM 584 N N . ASN A 1 81 ? 13.785 -2.524 -15.257 1.00 92.12 81 ASN A N 1
ATOM 585 C CA . ASN A 1 81 ? 14.541 -1.780 -16.278 1.00 92.12 81 ASN A CA 1
ATOM 586 C C . ASN A 1 81 ? 15.277 -0.560 -15.693 1.00 92.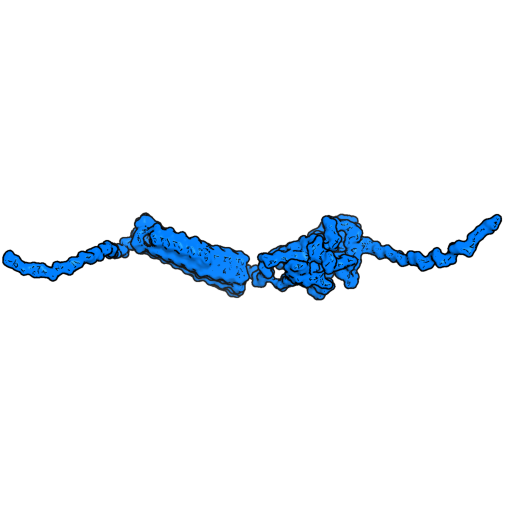12 81 ASN A C 1
ATOM 588 O O . ASN A 1 81 ? 14.869 -0.046 -14.668 1.00 92.12 81 ASN A O 1
ATOM 592 N N . PRO A 1 82 ? 16.349 -0.021 -16.286 1.00 92.38 82 PRO A N 1
ATOM 593 C CA . PRO A 1 82 ? 16.923 1.215 -15.775 1.00 92.38 82 PRO A CA 1
ATOM 594 C C . PRO A 1 82 ? 16.124 2.442 -16.250 1.00 92.38 82 PRO A C 1
ATOM 596 O O . PRO A 1 82 ? 15.244 2.366 -17.112 1.00 92.38 82 PRO A O 1
ATOM 599 N N . LEU A 1 83 ? 16.516 3.599 -15.723 1.00 93.81 83 LEU A N 1
ATOM 600 C CA . LEU A 1 83 ? 16.014 4.929 -16.050 1.00 93.81 83 LEU A CA 1
ATOM 601 C C . LEU A 1 83 ? 14.513 5.070 -15.766 1.00 93.81 83 LEU A C 1
ATOM 603 O O . LEU A 1 83 ? 13.961 4.392 -14.903 1.00 93.81 83 LEU A O 1
ATOM 607 N N . LEU A 1 84 ? 13.859 6.009 -16.452 1.00 93.12 84 LEU A N 1
ATOM 608 C CA . LEU A 1 84 ? 12.452 6.329 -16.228 1.00 93.12 84 LEU A CA 1
ATOM 609 C C . LEU A 1 84 ? 11.544 5.113 -16.416 1.00 93.12 84 LEU A C 1
ATOM 611 O O . LEU A 1 84 ? 10.547 4.989 -15.722 1.00 93.12 84 LEU A O 1
ATOM 615 N N . ASP A 1 85 ? 11.881 4.210 -17.330 1.00 89.62 85 ASP A N 1
ATOM 616 C CA . ASP A 1 85 ? 11.056 3.043 -17.623 1.00 89.62 85 ASP A CA 1
ATOM 617 C C . ASP A 1 85 ? 10.860 2.180 -16.367 1.00 89.62 85 ASP A C 1
ATOM 619 O O . ASP A 1 85 ? 9.732 1.865 -15.990 1.00 89.62 85 ASP A O 1
ATOM 623 N N . GLY A 1 86 ? 11.948 1.964 -15.629 1.00 92.62 86 GLY A N 1
ATOM 624 C CA . GLY A 1 86 ? 11.975 1.305 -14.330 1.00 92.62 86 GLY A CA 1
ATOM 625 C C . GLY A 1 86 ? 11.595 2.143 -13.119 1.00 92.62 86 GLY A C 1
ATOM 626 O O . GLY A 1 86 ? 12.015 1.825 -12.003 1.00 92.62 86 GLY A O 1
ATOM 627 N N . SER A 1 87 ? 10.878 3.251 -13.320 1.00 96.00 87 SER A N 1
ATOM 628 C CA . SER A 1 87 ? 10.557 4.174 -12.237 1.00 96.00 87 SER A CA 1
ATOM 629 C C . SER A 1 87 ? 9.928 3.454 -11.049 1.00 96.00 87 SER A C 1
ATOM 631 O O . SER A 1 87 ? 8.901 2.788 -11.176 1.00 96.00 87 SER A O 1
ATOM 633 N N . ARG A 1 88 ? 10.522 3.661 -9.874 1.00 96.00 88 ARG A N 1
ATOM 634 C CA . ARG A 1 88 ? 9.977 3.240 -8.581 1.00 96.00 88 ARG A CA 1
ATOM 635 C C . ARG A 1 88 ? 9.162 4.351 -7.919 1.00 96.00 88 ARG A C 1
ATOM 637 O O . ARG A 1 88 ? 8.557 4.140 -6.871 1.00 96.00 88 ARG A O 1
ATOM 644 N N . LYS A 1 89 ? 9.123 5.540 -8.528 1.00 97.38 89 LYS A N 1
ATOM 645 C CA . LYS A 1 89 ? 8.338 6.669 -8.039 1.00 97.38 89 LYS A CA 1
ATOM 646 C C . LYS A 1 89 ? 6.874 6.482 -8.403 1.00 97.38 89 LYS A C 1
ATOM 648 O O . LYS A 1 89 ? 6.507 6.542 -9.576 1.00 97.38 89 LYS A O 1
ATOM 653 N N . ILE A 1 90 ? 6.030 6.326 -7.394 1.00 97.62 90 ILE A N 1
ATOM 654 C CA . ILE A 1 90 ? 4.578 6.335 -7.526 1.00 97.62 90 ILE A CA 1
ATOM 655 C C . ILE A 1 90 ? 4.120 7.764 -7.829 1.00 97.62 90 ILE A C 1
ATOM 657 O O . ILE A 1 90 ? 4.433 8.699 -7.090 1.00 97.62 90 ILE A O 1
ATOM 661 N N . GLN A 1 91 ? 3.401 7.936 -8.935 1.00 96.12 91 GLN A N 1
ATOM 662 C CA . GLN A 1 91 ? 2.785 9.202 -9.333 1.00 96.12 91 GLN A CA 1
ATOM 663 C C . GLN A 1 91 ? 1.326 9.271 -8.875 1.00 96.12 91 GLN A C 1
ATOM 665 O O . GLN A 1 91 ? 0.860 10.330 -8.465 1.00 96.12 91 GLN A O 1
ATOM 670 N N . LYS A 1 92 ? 0.611 8.144 -8.940 1.00 96.06 92 LYS A N 1
ATOM 671 C CA . LYS A 1 92 ? -0.788 8.047 -8.531 1.00 96.06 92 LYS A CA 1
ATOM 672 C C . LYS A 1 92 ? -0.986 6.805 -7.680 1.00 96.06 92 LYS A C 1
ATOM 674 O O . LYS A 1 92 ? -0.533 5.724 -8.052 1.00 96.06 92 LYS A O 1
ATOM 679 N N . ALA A 1 93 ? -1.682 6.972 -6.565 1.00 97.62 93 ALA A N 1
ATOM 680 C CA . ALA A 1 93 ? -2.170 5.873 -5.760 1.00 97.62 93 ALA A CA 1
ATOM 681 C C . ALA A 1 93 ? -3.592 6.189 -5.294 1.00 97.62 93 ALA A C 1
ATOM 683 O O . ALA A 1 93 ? -3.889 7.311 -4.873 1.00 97.62 93 ALA A O 1
ATOM 684 N N . SER A 1 94 ? -4.470 5.202 -5.402 1.00 97.50 94 SER A N 1
ATOM 685 C CA . SER A 1 94 ? -5.880 5.335 -5.052 1.00 97.50 94 SER A CA 1
ATOM 686 C C . SER A 1 94 ? -6.380 4.032 -4.460 1.00 97.50 94 SER A C 1
ATOM 688 O O . SER A 1 94 ? -5.935 2.962 -4.868 1.00 97.50 94 SER A O 1
ATOM 690 N N . ILE A 1 95 ? -7.318 4.125 -3.531 1.00 97.75 95 ILE A N 1
ATOM 691 C CA . ILE A 1 95 ? -7.924 2.988 -2.860 1.00 97.75 95 ILE A CA 1
ATOM 692 C C . ILE A 1 95 ? -9.403 2.893 -3.195 1.00 97.75 95 ILE A C 1
ATOM 694 O O . ILE A 1 95 ? -10.101 3.897 -3.346 1.00 97.75 95 ILE A O 1
ATOM 698 N N . ASP A 1 96 ? -9.833 1.653 -3.300 1.00 97.75 96 ASP A N 1
ATOM 699 C CA . ASP A 1 96 ? -11.195 1.223 -3.477 1.00 97.75 96 ASP A CA 1
ATOM 700 C C . ASP A 1 96 ? -11.603 0.397 -2.251 1.00 97.75 96 ASP A C 1
ATOM 702 O O . ASP A 1 96 ? -10.989 -0.631 -1.947 1.00 97.75 96 ASP A O 1
ATOM 706 N N . ALA A 1 97 ? -12.586 0.905 -1.510 1.00 96.50 97 ALA A N 1
ATOM 707 C CA . ALA A 1 97 ? -12.955 0.387 -0.198 1.00 96.50 97 ALA A CA 1
ATOM 708 C C . ALA A 1 97 ? -13.719 -0.942 -0.276 1.00 96.50 97 ALA A C 1
ATOM 710 O O . ALA A 1 97 ? -13.563 -1.781 0.610 1.00 96.50 97 ALA A O 1
ATOM 711 N N . ASP A 1 98 ? -14.517 -1.139 -1.326 1.00 95.88 98 ASP A N 1
ATOM 712 C CA . ASP A 1 98 ? -15.351 -2.332 -1.507 1.00 95.88 98 ASP A CA 1
ATOM 713 C C . ASP A 1 98 ? -14.748 -3.353 -2.484 1.00 95.88 98 ASP A C 1
ATOM 715 O O . ASP A 1 98 ? -15.258 -4.465 -2.616 1.00 95.88 98 ASP A O 1
ATOM 719 N N . GLY A 1 99 ? -13.641 -3.001 -3.141 1.00 95.88 99 GLY A N 1
ATOM 720 C CA . GLY A 1 99 ? -12.951 -3.879 -4.078 1.00 95.88 99 GLY A CA 1
ATOM 721 C C . GLY A 1 99 ? -13.745 -4.163 -5.355 1.00 95.88 99 GLY A C 1
ATOM 722 O O . GLY A 1 99 ? -13.574 -5.223 -5.951 1.00 95.88 99 GLY A O 1
ATOM 723 N N . THR A 1 100 ? -14.609 -3.247 -5.795 1.00 94.69 100 THR A N 1
ATOM 724 C CA . THR A 1 100 ? -15.379 -3.357 -7.049 1.00 94.69 100 THR A CA 1
ATOM 725 C C . THR A 1 100 ? -14.666 -2.777 -8.280 1.00 94.69 100 THR A C 1
ATOM 727 O O . THR A 1 100 ? -15.128 -2.928 -9.412 1.00 94.69 100 THR A O 1
ATOM 730 N N . GLY A 1 101 ? -13.516 -2.133 -8.086 1.00 93.88 101 GLY A N 1
ATOM 731 C CA . GLY A 1 101 ? -12.712 -1.444 -9.093 1.00 93.88 101 GLY A CA 1
ATOM 732 C C . GLY A 1 101 ? -12.895 0.074 -9.144 1.00 93.88 101 GLY A C 1
ATOM 733 O O . GLY A 1 101 ? -12.485 0.695 -10.132 1.00 93.88 101 GLY A O 1
ATOM 734 N N . ASN A 1 102 ? -13.483 0.693 -8.116 1.00 94.44 102 ASN A N 1
ATOM 735 C CA . ASN A 1 102 ? -13.739 2.133 -8.086 1.00 94.44 102 ASN A CA 1
ATOM 736 C C . ASN A 1 102 ? -12.642 2.930 -7.356 1.00 94.44 102 ASN A C 1
ATOM 738 O O . ASN A 1 102 ? -12.694 3.195 -6.158 1.00 94.44 102 ASN A O 1
ATOM 742 N N . PHE A 1 103 ? -11.656 3.406 -8.115 1.00 95.12 103 PHE A N 1
ATOM 743 C CA . PHE A 1 103 ? -10.484 4.112 -7.583 1.00 95.12 103 PHE A CA 1
ATOM 744 C C . PHE A 1 103 ? -10.656 5.638 -7.510 1.00 95.12 103 PHE A C 1
ATOM 746 O O . PHE A 1 103 ? -9.830 6.393 -8.033 1.00 95.12 103 PHE A O 1
ATOM 753 N N . ALA A 1 104 ? -11.735 6.101 -6.877 1.00 91.88 104 ALA A N 1
ATOM 754 C CA . ALA A 1 104 ? -12.013 7.529 -6.705 1.00 91.88 104 ALA A CA 1
ATOM 755 C C . ALA A 1 104 ? -11.237 8.163 -5.536 1.00 91.88 104 ALA A C 1
ATOM 757 O O . ALA A 1 104 ? -10.935 9.357 -5.573 1.00 91.88 104 ALA A O 1
ATOM 758 N N . THR A 1 105 ? -10.889 7.378 -4.513 1.00 96.88 105 THR A N 1
ATOM 759 C CA . THR A 1 105 ? -10.291 7.909 -3.283 1.00 96.88 105 THR A CA 1
ATOM 760 C C . THR A 1 105 ? -8.765 7.871 -3.359 1.00 96.88 105 THR A C 1
ATOM 762 O O . THR A 1 105 ? -8.192 6.790 -3.497 1.00 96.88 105 THR A O 1
ATOM 765 N N . PRO A 1 106 ? -8.057 9.010 -3.283 1.00 96.81 106 PRO A N 1
ATOM 766 C CA . PRO A 1 106 ? -6.598 9.013 -3.260 1.00 96.81 106 PRO A CA 1
ATOM 767 C C . PRO A 1 106 ? -6.055 8.464 -1.933 1.00 96.81 106 PRO A C 1
ATOM 769 O O . PRO A 1 106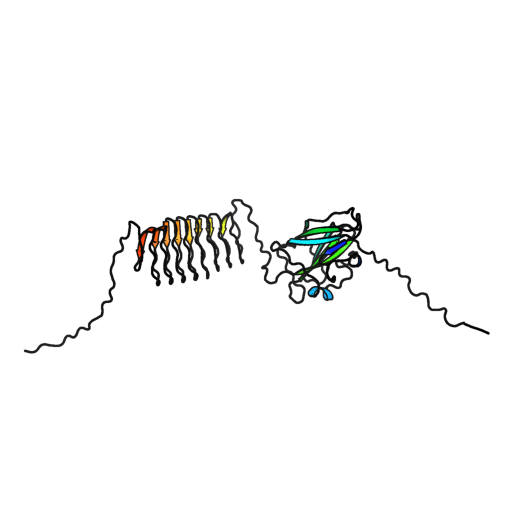 ? -6.673 8.632 -0.883 1.00 96.81 106 PRO A O 1
ATOM 772 N N . VAL A 1 107 ? -4.865 7.859 -1.977 1.00 96.94 107 VAL A N 1
ATOM 773 C CA . VAL A 1 107 ? -4.071 7.553 -0.774 1.00 96.94 107 VAL A CA 1
ATOM 774 C C . VAL A 1 107 ? -2.839 8.446 -0.724 1.00 96.94 107 VAL A C 1
ATOM 776 O O . VAL A 1 107 ? -2.274 8.809 -1.759 1.00 96.94 107 VAL A O 1
ATOM 779 N N . THR A 1 108 ? -2.406 8.804 0.481 1.00 97.19 108 THR A N 1
ATOM 780 C CA . THR A 1 108 ? -1.246 9.683 0.654 1.00 97.19 108 THR A CA 1
ATOM 781 C C . THR A 1 108 ? 0.033 8.864 0.556 1.00 97.19 108 THR A C 1
ATOM 783 O O . THR A 1 108 ? 0.193 7.878 1.265 1.00 97.19 108 THR A O 1
ATOM 786 N N . ILE A 1 109 ? 0.973 9.270 -0.295 1.00 97.75 109 ILE A N 1
ATOM 787 C CA . ILE A 1 109 ? 2.288 8.624 -0.403 1.00 97.75 109 ILE A CA 1
ATOM 788 C C . ILE A 1 109 ? 3.236 9.310 0.584 1.00 97.75 109 ILE A C 1
ATOM 790 O O . ILE A 1 109 ? 3.604 10.465 0.377 1.00 97.75 109 ILE A O 1
ATOM 794 N N . THR A 1 110 ? 3.623 8.618 1.657 1.00 96.31 110 THR A N 1
ATOM 795 C CA . THR A 1 110 ? 4.462 9.167 2.741 1.00 96.31 110 THR A CA 1
ATOM 796 C C . THR A 1 110 ? 5.945 8.856 2.555 1.00 96.31 110 THR A C 1
ATOM 798 O O . THR A 1 110 ? 6.799 9.642 2.959 1.00 96.31 110 THR A O 1
ATOM 801 N N . LYS A 1 111 ? 6.265 7.750 1.875 1.00 96.94 111 LYS A N 1
ATOM 802 C CA . LYS A 1 111 ? 7.609 7.434 1.382 1.00 96.94 111 LYS A CA 1
ATOM 803 C C . LYS A 1 111 ? 7.499 6.937 -0.050 1.00 96.94 111 LYS A C 1
ATOM 805 O O . LYS A 1 111 ? 6.758 5.999 -0.330 1.00 96.94 111 LYS A O 1
ATOM 810 N N . ASN A 1 112 ? 8.236 7.565 -0.956 1.00 97.06 112 ASN A N 1
ATOM 811 C CA . ASN A 1 112 ? 8.181 7.260 -2.381 1.00 97.06 112 ASN A CA 1
ATOM 812 C C . ASN A 1 112 ? 9.525 6.716 -2.877 1.00 97.06 112 ASN A C 1
ATOM 814 O O . ASN A 1 112 ? 10.548 6.954 -2.240 1.00 97.06 112 ASN A O 1
ATOM 818 N N . GLY A 1 113 ? 9.506 6.002 -4.001 1.00 95.88 113 GLY A N 1
ATOM 819 C CA . GLY A 1 113 ? 10.702 5.416 -4.594 1.00 95.88 113 GLY A CA 1
ATOM 820 C C . GLY A 1 113 ? 11.421 6.336 -5.581 1.00 95.88 113 GLY A C 1
ATOM 821 O O . GLY A 1 113 ? 10.957 7.427 -5.932 1.00 95.88 113 GLY A O 1
ATOM 822 N N . GLU A 1 114 ? 12.566 5.863 -6.065 1.00 96.06 114 GLU A N 1
ATOM 823 C CA . GLU A 1 114 ? 13.405 6.579 -7.030 1.00 96.06 114 GLU A CA 1
ATOM 824 C C . GLU A 1 114 ? 12.736 6.760 -8.411 1.00 96.06 114 GLU A C 1
ATOM 826 O O . GLU A 1 114 ? 12.219 5.814 -9.011 1.00 96.06 114 GLU A O 1
ATOM 831 N N . LEU A 1 115 ? 12.795 7.979 -8.967 1.00 96.25 115 LEU A N 1
ATOM 832 C CA . LEU A 1 115 ? 12.178 8.309 -10.260 1.00 96.25 115 LEU A CA 1
ATOM 833 C C . LEU A 1 115 ? 12.801 7.559 -11.444 1.00 96.25 115 LEU A C 1
ATOM 835 O O . LEU A 1 115 ? 12.064 7.133 -12.327 1.00 96.25 115 LEU A O 1
ATOM 839 N N . ALA A 1 116 ? 14.125 7.436 -11.489 1.00 95.25 116 ALA A N 1
ATOM 840 C CA . ALA A 1 116 ? 14.844 6.892 -12.638 1.00 95.25 116 ALA A CA 1
ATOM 841 C C . ALA A 1 116 ? 16.082 6.099 -12.178 1.00 95.25 116 ALA A C 1
ATOM 843 O O . ALA A 1 116 ? 17.204 6.589 -12.327 1.00 95.25 116 ALA A O 1
ATOM 844 N N . PRO A 1 117 ? 15.895 4.899 -11.595 1.00 93.50 117 PRO A N 1
ATOM 845 C CA . PRO A 1 117 ? 16.997 4.091 -11.077 1.00 93.50 117 PRO A CA 1
ATOM 846 C C . PRO A 1 117 ? 18.026 3.762 -12.157 1.00 93.50 117 PRO A C 1
ATOM 848 O O . PRO A 1 117 ? 17.682 3.374 -13.269 1.00 93.50 117 PRO A O 1
ATOM 851 N N . LYS A 1 118 ? 19.318 3.874 -11.838 1.00 93.44 118 LYS A N 1
ATOM 852 C CA . LYS A 1 118 ? 20.394 3.561 -12.801 1.00 93.44 118 LYS A CA 1
ATOM 853 C C . LYS A 1 118 ? 20.578 2.060 -13.031 1.00 93.44 118 LYS A C 1
ATOM 855 O O . LYS A 1 118 ? 21.120 1.657 -14.057 1.00 93.44 118 LYS A O 1
ATOM 860 N N . THR A 1 119 ? 20.163 1.232 -12.076 1.00 91.38 119 THR A N 1
ATOM 861 C CA . THR A 1 119 ? 20.313 -0.221 -12.160 1.00 91.38 119 THR A CA 1
ATOM 862 C C . THR A 1 119 ? 19.195 -0.842 -12.988 1.00 91.38 119 THR A C 1
ATOM 864 O O . THR A 1 119 ? 18.054 -0.385 -12.976 1.00 91.38 119 THR A O 1
ATOM 867 N N . ARG A 1 120 ? 19.521 -1.925 -13.703 1.00 89.31 120 ARG A N 1
ATOM 868 C CA . ARG A 1 120 ? 18.542 -2.661 -14.515 1.00 89.31 120 ARG A CA 1
ATOM 869 C C . ARG A 1 120 ? 17.469 -3.339 -13.666 1.00 89.31 120 ARG A C 1
ATOM 871 O O . ARG A 1 120 ? 16.330 -3.433 -14.095 1.00 89.31 120 ARG A O 1
ATOM 878 N N . THR A 1 121 ? 17.844 -3.833 -12.495 1.00 90.88 121 THR A N 1
ATOM 879 C CA . THR A 1 121 ? 16.937 -4.444 -11.525 1.00 90.88 121 THR A CA 1
ATOM 880 C C . THR A 1 121 ? 17.198 -3.848 -10.152 1.00 90.88 121 THR A C 1
ATOM 882 O O . THR A 1 121 ? 18.300 -3.373 -9.865 1.00 90.88 121 THR A O 1
ATOM 885 N N . GLY A 1 122 ? 16.190 -3.870 -9.291 1.00 90.62 122 GLY A N 1
ATOM 886 C CA . GLY A 1 122 ? 16.328 -3.429 -7.909 1.00 90.62 122 GLY A CA 1
ATOM 887 C C . GLY A 1 122 ? 14.981 -3.325 -7.222 1.00 90.62 122 GLY A C 1
ATOM 888 O O . GLY A 1 122 ? 13.941 -3.369 -7.871 1.00 90.62 122 GLY A O 1
ATOM 889 N N . SER A 1 123 ? 14.994 -3.168 -5.909 1.00 93.81 123 SER A N 1
ATOM 890 C CA . SER A 1 123 ? 13.780 -2.992 -5.120 1.00 93.81 123 SER A CA 1
ATOM 891 C C . SER A 1 123 ? 13.954 -1.877 -4.106 1.00 93.81 123 SER A C 1
ATOM 893 O O . SER A 1 123 ? 15.071 -1.535 -3.724 1.00 93.81 123 SER A O 1
ATOM 895 N N . GLU A 1 124 ? 12.847 -1.269 -3.709 1.00 94.06 124 GLU A N 1
ATOM 896 C CA . GLU A 1 124 ? 12.811 -0.240 -2.675 1.00 94.06 124 GLU A CA 1
ATOM 897 C C . GLU A 1 124 ? 11.498 -0.334 -1.906 1.00 94.06 124 GLU A C 1
ATOM 899 O O . GLU A 1 124 ? 10.487 -0.776 -2.452 1.00 94.06 124 GLU A O 1
ATOM 904 N N . GLN A 1 125 ? 11.515 0.081 -0.643 1.00 95.88 125 GLN A N 1
ATOM 905 C CA . GLN A 1 125 ? 10.294 0.224 0.136 1.00 95.88 125 GLN A CA 1
ATOM 906 C C . GLN A 1 125 ? 9.632 1.573 -0.132 1.00 95.88 125 GLN A C 1
ATOM 908 O O . GLN A 1 125 ? 10.264 2.621 0.012 1.00 95.88 125 GLN A O 1
ATOM 913 N N . ILE A 1 126 ? 8.338 1.527 -0.419 1.00 97.56 126 ILE A N 1
ATOM 914 C CA . ILE A 1 126 ? 7.439 2.678 -0.439 1.00 97.56 126 ILE A CA 1
ATOM 915 C C . ILE A 1 126 ? 6.462 2.568 0.727 1.00 97.56 126 ILE A C 1
ATOM 917 O O . ILE A 1 126 ? 6.143 1.465 1.171 1.00 97.56 126 ILE A O 1
ATOM 921 N N . THR A 1 127 ? 5.972 3.704 1.208 1.00 97.38 127 THR A N 1
ATOM 922 C CA . THR A 1 127 ? 4.952 3.750 2.257 1.00 97.38 127 THR A CA 1
ATOM 923 C C . THR A 1 127 ? 3.818 4.652 1.809 1.00 97.38 127 THR A C 1
ATOM 925 O O . THR A 1 127 ? 4.044 5.762 1.316 1.00 97.38 127 THR A O 1
ATOM 928 N N . VAL A 1 128 ? 2.595 4.168 1.990 1.00 98.38 128 VAL A N 1
ATOM 929 C CA . VAL A 1 128 ? 1.373 4.949 1.816 1.00 98.38 128 VAL A CA 1
ATOM 930 C C . VAL A 1 128 ? 0.583 4.992 3.112 1.00 98.38 128 VAL A C 1
ATOM 932 O O . VAL A 1 128 ? 0.760 4.155 3.990 1.00 98.38 128 VAL A O 1
ATOM 935 N N . GLN A 1 129 ? -0.291 5.979 3.217 1.00 97.44 129 GLN A N 1
ATOM 936 C CA . GLN A 1 129 ? -1.195 6.182 4.330 1.00 97.44 129 GLN A CA 1
ATOM 937 C C . GLN A 1 129 ? -2.627 6.076 3.812 1.00 97.44 129 GLN A C 1
ATOM 939 O O . GLN A 1 129 ? -3.031 6.831 2.918 1.00 97.44 129 GLN A O 1
ATOM 944 N N . MET A 1 130 ? -3.387 5.138 4.378 1.00 94.75 130 MET A N 1
ATOM 945 C CA . MET A 1 130 ? -4.821 5.044 4.124 1.00 94.75 130 MET A CA 1
ATOM 946 C C . MET A 1 130 ? -5.535 6.299 4.649 1.00 94.75 130 MET A C 1
ATOM 948 O O . MET A 1 130 ? -5.106 6.862 5.664 1.00 94.75 130 MET A O 1
ATOM 952 N N . PRO A 1 131 ? -6.636 6.734 4.009 1.00 94.25 131 PRO A N 1
ATOM 953 C CA . PRO A 1 131 ? -7.483 7.787 4.551 1.00 94.25 131 PRO A CA 1
ATOM 954 C C . PRO A 1 131 ? -7.947 7.443 5.970 1.00 94.25 131 PRO A C 1
ATOM 956 O O . PRO A 1 131 ? -8.299 6.298 6.262 1.00 94.25 131 PRO A O 1
ATOM 959 N N . ALA A 1 132 ? -7.941 8.438 6.856 1.00 88.12 132 ALA A N 1
ATOM 960 C CA . ALA A 1 132 ? -8.306 8.242 8.255 1.00 88.12 132 ALA A CA 1
ATOM 961 C C . ALA A 1 132 ? -9.730 7.674 8.384 1.00 88.12 132 ALA A C 1
ATOM 963 O O . ALA A 1 132 ? -10.655 8.135 7.717 1.00 88.12 132 ALA A O 1
ATOM 964 N N . GLY A 1 133 ? -9.894 6.659 9.236 1.00 86.50 133 GLY A N 1
ATOM 965 C CA . GLY A 1 133 ? -11.181 6.002 9.478 1.00 86.50 133 GLY A CA 1
ATOM 966 C C . GLY A 1 133 ? -11.707 5.133 8.329 1.00 86.50 133 GLY A C 1
ATOM 967 O O . GLY A 1 133 ? -12.785 4.559 8.470 1.00 86.50 133 GLY A O 1
ATOM 968 N N . MET A 1 134 ? -10.977 4.999 7.215 1.00 90.62 134 MET A N 1
ATOM 969 C CA . MET A 1 134 ? -11.412 4.170 6.091 1.00 90.62 134 MET A CA 1
ATOM 970 C C . MET A 1 134 ? -11.578 2.706 6.502 1.00 90.62 134 MET A C 1
ATOM 972 O O . MET A 1 134 ? -10.700 2.117 7.140 1.00 90.62 134 MET A O 1
ATOM 976 N N . LYS A 1 135 ? -12.698 2.118 6.077 1.00 92.69 135 LYS A N 1
ATOM 977 C CA . LYS A 1 135 ? -13.024 0.710 6.272 1.00 92.69 135 LYS A CA 1
ATOM 978 C C . LYS A 1 135 ? -13.034 -0.033 4.953 1.00 92.69 135 LYS A C 1
ATOM 980 O O . LYS A 1 135 ? -13.642 0.427 3.993 1.00 92.69 135 LYS A O 1
ATOM 985 N N . CYS A 1 136 ? -12.365 -1.173 4.948 1.00 95.56 136 CYS A N 1
ATOM 986 C CA . CYS A 1 136 ? -12.465 -2.145 3.883 1.00 95.56 136 CYS A CA 1
ATOM 987 C C . CYS A 1 136 ? -13.747 -2.944 4.054 1.00 95.56 136 CYS A C 1
ATOM 989 O O . CYS A 1 136 ? -14.026 -3.413 5.153 1.00 95.56 136 CYS A O 1
ATOM 991 N N . THR A 1 137 ? -14.518 -3.062 2.980 1.00 95.94 137 THR A N 1
ATOM 992 C CA . THR A 1 137 ? -15.814 -3.751 2.956 1.00 95.94 137 THR A CA 1
ATOM 993 C C . THR A 1 137 ? -15.898 -4.795 1.849 1.00 95.94 137 THR A C 1
ATOM 995 O O . THR A 1 137 ? -16.929 -5.445 1.706 1.00 95.94 137 THR A O 1
ATOM 998 N N . GLY A 1 138 ? -14.842 -4.943 1.050 1.00 94.62 138 GLY A N 1
ATOM 999 C CA . GLY A 1 138 ? -14.761 -5.924 -0.020 1.00 94.62 138 GLY A CA 1
ATOM 1000 C C . GLY A 1 138 ? -14.379 -7.320 0.457 1.00 94.62 138 GLY A C 1
ATOM 1001 O O . GLY A 1 138 ? -13.979 -7.539 1.604 1.00 94.62 138 GLY A O 1
ATOM 1002 N N . GLY A 1 139 ? -14.470 -8.265 -0.475 1.00 94.81 139 GLY A N 1
ATOM 1003 C CA . GLY A 1 139 ? -14.196 -9.679 -0.234 1.00 94.81 139 GLY A CA 1
ATOM 1004 C C . GLY A 1 139 ? -15.304 -10.381 0.544 1.00 94.81 139 GLY A C 1
ATOM 1005 O O . GLY A 1 139 ? -16.213 -9.763 1.099 1.00 94.81 139 GLY A O 1
ATOM 1006 N N . THR A 1 140 ? -15.208 -11.703 0.616 1.00 92.44 140 THR A N 1
ATOM 1007 C CA . THR A 1 140 ? -16.204 -12.553 1.281 1.00 92.44 140 THR A CA 1
ATOM 1008 C C . THR A 1 140 ? -16.271 -12.285 2.790 1.00 92.44 140 THR A C 1
ATOM 1010 O O . THR A 1 140 ? -17.341 -12.361 3.392 1.00 92.44 140 THR A O 1
ATOM 1013 N N . ALA A 1 141 ? -15.139 -11.928 3.404 1.00 89.31 141 ALA A N 1
ATOM 1014 C CA . ALA A 1 141 ? -15.055 -11.572 4.822 1.00 89.31 141 ALA A CA 1
ATOM 1015 C C . ALA A 1 141 ? -15.395 -10.095 5.116 1.00 89.31 141 ALA A C 1
ATOM 1017 O O . ALA A 1 141 ? -15.426 -9.703 6.283 1.00 89.31 141 ALA A O 1
ATOM 1018 N N . GLY A 1 142 ? -15.662 -9.278 4.088 1.00 94.31 142 GLY A N 1
ATOM 1019 C CA . GLY A 1 142 ? -16.053 -7.876 4.245 1.00 94.31 142 GLY A CA 1
ATOM 1020 C C . GLY A 1 142 ? -14.966 -6.990 4.856 1.00 94.31 142 GLY A C 1
ATOM 1021 O O . GLY A 1 142 ? -15.284 -6.043 5.568 1.00 94.31 142 GLY A O 1
ATOM 1022 N N . ASN A 1 143 ? -13.694 -7.322 4.630 1.00 94.69 143 ASN A N 1
ATOM 1023 C CA . ASN A 1 143 ? -12.538 -6.658 5.233 1.00 94.69 143 ASN A CA 1
ATOM 1024 C C . ASN A 1 143 ? -11.396 -6.380 4.236 1.00 94.69 143 ASN A C 1
ATOM 1026 O O . ASN A 1 143 ? -10.297 -6.001 4.654 1.00 94.69 143 ASN A O 1
ATOM 1030 N N . LEU A 1 144 ? -11.637 -6.559 2.933 1.00 96.69 144 LEU A N 1
ATOM 1031 C CA . LEU A 1 144 ? -10.648 -6.359 1.875 1.00 96.69 144 LEU A CA 1
ATOM 1032 C C . LEU A 1 144 ? -10.887 -5.047 1.120 1.00 96.69 144 LEU A C 1
ATOM 1034 O O . LEU A 1 144 ? -12.004 -4.742 0.718 1.00 96.69 144 LEU A O 1
ATOM 1038 N N . CYS A 1 145 ? -9.830 -4.262 0.931 1.00 97.94 145 CYS A N 1
ATOM 1039 C CA . CYS A 1 145 ? -9.794 -3.144 -0.011 1.00 97.94 145 CYS A CA 1
ATOM 1040 C C . CYS A 1 145 ? -8.858 -3.491 -1.166 1.00 97.94 145 CYS A C 1
ATOM 1042 O O . CYS A 1 145 ? -7.975 -4.347 -1.049 1.00 97.94 145 CYS A O 1
ATOM 1044 N N . VAL A 1 146 ? -8.955 -2.719 -2.243 1.00 98.25 146 VAL A N 1
ATOM 1045 C CA . VAL A 1 146 ? -7.994 -2.771 -3.342 1.00 98.25 146 VAL A CA 1
ATOM 1046 C C . VAL A 1 146 ? -7.312 -1.424 -3.480 1.00 98.25 146 VAL A C 1
ATOM 1048 O O . VAL A 1 146 ? -7.964 -0.397 -3.626 1.00 98.25 146 VAL A O 1
ATOM 1051 N N . MET A 1 147 ? -5.983 -1.405 -3.462 1.00 98.19 147 MET A N 1
ATOM 1052 C CA . MET A 1 147 ? -5.212 -0.216 -3.814 1.00 98.19 147 MET A CA 1
ATOM 1053 C C . MET A 1 147 ? -4.624 -0.348 -5.201 1.00 98.19 147 MET A C 1
ATOM 1055 O O . MET A 1 147 ? -3.979 -1.345 -5.499 1.00 98.19 147 MET A O 1
ATOM 1059 N N . SER A 1 148 ? -4.791 0.687 -6.017 1.00 97.56 148 SER A N 1
ATOM 1060 C CA . SER A 1 148 ? -4.113 0.835 -7.299 1.00 97.56 148 SER A CA 1
ATOM 1061 C C . SER A 1 148 ? -2.902 1.745 -7.165 1.00 97.56 148 SER A C 1
ATOM 1063 O O . SER A 1 148 ? -2.945 2.775 -6.488 1.00 97.56 148 SER A O 1
ATOM 1065 N N . PHE A 1 149 ? -1.833 1.381 -7.863 1.00 97.12 149 PHE A N 1
ATOM 1066 C CA . PHE A 1 149 ? -0.608 2.162 -7.944 1.00 97.12 149 PHE A CA 1
ATOM 1067 C C . PHE A 1 149 ? -0.272 2.425 -9.402 1.00 97.12 149 PHE A C 1
ATOM 1069 O O . PHE A 1 149 ? -0.503 1.593 -10.273 1.00 97.12 149 PHE A O 1
ATOM 1076 N N . THR A 1 150 ? 0.275 3.597 -9.695 1.00 95.81 150 THR A N 1
ATOM 1077 C CA . THR A 1 150 ? 0.823 3.925 -11.011 1.00 95.81 150 THR A CA 1
ATOM 1078 C C . THR A 1 150 ? 2.103 4.725 -10.835 1.00 95.81 150 THR A C 1
ATOM 1080 O O . THR A 1 150 ? 2.123 5.763 -10.169 1.00 95.81 150 THR A O 1
ATOM 1083 N N . THR A 1 151 ? 3.185 4.224 -11.417 1.00 95.94 151 THR A N 1
ATOM 1084 C CA . THR A 1 151 ? 4.508 4.843 -11.410 1.00 95.94 151 THR A CA 1
ATOM 1085 C C . THR A 1 151 ? 4.573 6.026 -12.370 1.00 95.94 151 THR A C 1
ATOM 1087 O O . THR A 1 151 ? 3.713 6.202 -13.236 1.00 95.94 151 THR A O 1
ATOM 1090 N N . ALA A 1 152 ? 5.631 6.828 -12.271 1.00 95.38 152 ALA A N 1
ATOM 1091 C CA . ALA A 1 152 ? 5.876 7.940 -13.187 1.00 95.38 152 ALA A CA 1
ATOM 1092 C C . ALA A 1 152 ? 6.033 7.510 -14.663 1.00 95.38 152 ALA A C 1
ATOM 1094 O O . ALA A 1 152 ? 5.830 8.334 -15.551 1.00 95.38 152 ALA A O 1
ATOM 1095 N N . SER A 1 153 ? 6.350 6.238 -14.939 1.00 92.06 153 SER A N 1
ATOM 1096 C CA . SER A 1 153 ? 6.388 5.660 -16.293 1.00 92.06 153 SER A CA 1
ATOM 1097 C C . SER A 1 153 ? 5.057 5.063 -16.765 1.00 92.06 153 SER A C 1
ATOM 1099 O O . SER A 1 153 ? 4.961 4.588 -17.903 1.00 92.06 153 SER A O 1
ATOM 1101 N N . GLY A 1 154 ? 4.014 5.112 -15.930 1.00 93.00 154 GLY A N 1
ATOM 1102 C CA . GLY A 1 154 ? 2.674 4.624 -16.254 1.00 93.00 154 GLY A CA 1
ATOM 1103 C C . GLY A 1 154 ? 2.498 3.112 -16.102 1.00 93.00 154 GLY A C 1
ATOM 1104 O O . GLY A 1 154 ? 1.557 2.558 -16.676 1.00 93.00 154 GLY A O 1
ATOM 1105 N N . PHE A 1 155 ? 3.400 2.444 -15.378 1.00 93.12 155 PHE A N 1
ATOM 1106 C CA . PHE A 1 155 ? 3.240 1.044 -14.982 1.00 93.12 155 PHE A CA 1
ATOM 1107 C C . PHE A 1 155 ? 2.630 0.944 -13.598 1.00 93.12 155 PHE A C 1
ATOM 1109 O O . PHE A 1 155 ? 2.749 1.859 -12.789 1.00 93.12 155 PHE A O 1
ATOM 1116 N N . GLY A 1 156 ? 2.001 -0.181 -13.310 1.00 92.81 156 GLY A N 1
ATOM 1117 C CA . GLY A 1 156 ? 1.470 -0.431 -11.989 1.00 92.81 156 GLY A CA 1
ATOM 1118 C C . GLY A 1 156 ? 0.594 -1.662 -11.940 1.00 92.81 156 GLY A C 1
ATOM 1119 O O . GLY A 1 156 ? 0.460 -2.408 -12.910 1.00 92.81 156 GLY A O 1
ATOM 1120 N N . ASN A 1 157 ? 0.017 -1.862 -10.772 1.00 95.38 157 ASN A N 1
ATOM 1121 C CA . ASN A 1 157 ? -0.821 -2.995 -10.444 1.00 95.38 157 ASN A CA 1
ATOM 1122 C C . ASN A 1 157 ? -1.686 -2.629 -9.241 1.00 95.38 157 ASN A C 1
ATOM 1124 O O . ASN A 1 157 ? -1.525 -1.562 -8.635 1.00 95.38 157 ASN A O 1
ATOM 1128 N N . CYS A 1 158 ? -2.574 -3.552 -8.892 1.00 97.25 158 CYS A N 1
ATOM 1129 C CA . CYS A 1 158 ? -3.307 -3.481 -7.646 1.00 97.25 158 CYS A CA 1
ATOM 1130 C C . CYS A 1 158 ? -2.693 -4.365 -6.565 1.00 97.25 158 CYS A C 1
ATOM 1132 O O . CYS A 1 158 ? -2.012 -5.347 -6.868 1.00 97.25 158 CYS A O 1
ATOM 1134 N N . VAL A 1 159 ? -2.947 -3.991 -5.317 1.00 98.06 159 VAL A N 1
ATOM 1135 C CA . VAL A 1 159 ? -2.573 -4.708 -4.096 1.00 98.06 159 VAL A CA 1
ATOM 1136 C C . VAL A 1 159 ? -3.823 -4.858 -3.242 1.00 98.06 159 VAL A C 1
ATOM 1138 O O . VAL A 1 159 ? -4.600 -3.908 -3.119 1.00 98.06 159 VAL A O 1
ATOM 1141 N N . VAL A 1 160 ? -4.024 -6.046 -2.674 1.00 97.81 160 VAL A N 1
ATOM 1142 C CA . VAL A 1 160 ? -5.138 -6.302 -1.757 1.00 97.81 160 VAL A CA 1
ATOM 1143 C C . VAL A 1 160 ? -4.710 -5.945 -0.345 1.00 97.81 160 VAL A C 1
ATOM 1145 O O . VAL A 1 160 ? -3.669 -6.391 0.137 1.00 97.81 160 VAL A O 1
ATOM 1148 N N . VAL A 1 161 ? -5.522 -5.133 0.315 1.00 97.75 161 VAL A N 1
ATOM 1149 C CA . VAL A 1 161 ? -5.317 -4.728 1.702 1.00 97.75 161 VAL A CA 1
ATOM 1150 C C . VAL A 1 161 ? -6.338 -5.459 2.545 1.00 97.75 161 VAL A C 1
ATOM 1152 O O . VAL A 1 161 ? -7.530 -5.318 2.292 1.00 97.75 161 VAL A O 1
ATOM 1155 N N . ALA A 1 162 ? -5.883 -6.211 3.540 1.00 95.62 162 ALA A N 1
ATOM 1156 C CA . ALA A 1 162 ? -6.764 -6.855 4.502 1.00 95.62 162 ALA A CA 1
ATOM 1157 C C . ALA A 1 162 ? -6.713 -6.077 5.810 1.00 95.62 162 ALA A C 1
ATOM 1159 O O . ALA A 1 162 ? -5.675 -6.026 6.467 1.00 95.62 162 ALA A O 1
ATOM 1160 N N . GLN A 1 163 ? -7.824 -5.456 6.195 1.00 92.12 163 GLN A N 1
ATOM 1161 C CA . GLN A 1 163 ? -7.955 -4.947 7.553 1.00 92.12 163 GLN A CA 1
ATOM 1162 C C . GLN A 1 163 ? -8.305 -6.117 8.468 1.00 92.12 163 GLN A C 1
ATOM 1164 O O . GLN A 1 163 ? -9.199 -6.904 8.156 1.00 92.12 163 GLN A O 1
ATOM 1169 N N . ASP A 1 164 ? -7.622 -6.243 9.604 1.00 74.56 164 ASP A N 1
ATOM 1170 C CA . ASP A 1 164 ? -8.055 -7.190 10.625 1.00 74.56 164 ASP A CA 1
ATOM 1171 C C . ASP A 1 164 ? -9.465 -6.780 11.089 1.00 74.56 164 ASP A C 1
ATOM 1173 O O . ASP A 1 164 ? -9.630 -5.662 11.585 1.00 74.56 164 ASP A O 1
ATOM 1177 N N . PRO A 1 165 ? -10.492 -7.644 10.981 1.00 56.28 165 PRO A N 1
ATOM 1178 C CA . PRO A 1 165 ? -11.843 -7.318 11.452 1.00 56.28 165 PRO A CA 1
ATOM 1179 C C . PRO A 1 165 ? -11.878 -7.073 12.972 1.00 56.28 165 PRO A C 1
ATOM 1181 O O . PRO A 1 165 ? -12.800 -6.438 13.482 1.00 56.28 165 PRO A O 1
ATOM 1184 N N . ASN A 1 166 ? -10.831 -7.523 13.675 1.00 45.38 166 ASN A N 1
ATOM 1185 C CA . ASN A 1 166 ? -10.607 -7.333 15.106 1.00 45.38 166 ASN A CA 1
ATOM 1186 C C . ASN A 1 166 ? -9.626 -6.194 15.430 1.00 45.38 166 ASN A C 1
ATOM 1188 O O . ASN A 1 166 ? -9.504 -5.813 16.595 1.00 45.38 166 ASN A O 1
ATOM 1192 N N . ALA A 1 167 ? -8.934 -5.630 14.434 1.00 50.22 167 ALA A N 1
ATOM 1193 C CA . ALA A 1 167 ? -8.241 -4.367 14.615 1.00 50.22 167 ALA A CA 1
ATOM 1194 C C . ALA A 1 167 ? -9.324 -3.290 14.619 1.00 50.22 167 ALA A C 1
ATOM 1196 O O . ALA A 1 167 ? -9.917 -2.960 13.587 1.00 50.22 167 ALA A O 1
ATOM 1197 N N . GLY A 1 168 ? -9.636 -2.787 15.817 1.00 40.28 168 GLY A N 1
ATOM 1198 C CA . GLY A 1 168 ? -10.515 -1.638 15.987 1.00 40.28 168 GLY A CA 1
ATOM 1199 C C . GLY A 1 168 ? -10.184 -0.583 14.935 1.00 40.28 168 GLY A C 1
ATOM 1200 O O . GLY A 1 168 ? -9.021 -0.416 14.567 1.00 40.28 168 GLY A O 1
ATOM 1201 N N . ALA A 1 169 ? -11.220 0.078 14.399 1.00 41.16 169 ALA A N 1
ATOM 1202 C CA . ALA A 1 169 ? -11.039 1.235 13.524 1.00 41.16 169 ALA A CA 1
ATOM 1203 C C . ALA A 1 169 ? -9.856 2.056 14.009 1.00 41.16 169 ALA A C 1
ATOM 1205 O O . ALA A 1 169 ? -9.791 2.280 15.217 1.00 41.16 169 ALA A O 1
ATOM 1206 N N . ALA A 1 170 ? -8.953 2.444 13.097 1.00 41.19 170 ALA A N 1
ATOM 1207 C CA . ALA A 1 170 ? -7.945 3.452 13.378 1.00 41.19 170 ALA A CA 1
ATOM 1208 C C . ALA A 1 170 ? -8.676 4.572 14.109 1.00 41.19 170 ALA A C 1
ATOM 1210 O O . ALA A 1 170 ? -9.479 5.302 13.518 1.00 41.19 170 ALA A O 1
ATOM 1211 N N . GLY A 1 171 ? -8.524 4.573 15.432 1.00 37.22 171 GLY A N 1
ATOM 1212 C CA . GLY A 1 171 ? -9.193 5.532 16.266 1.00 37.22 171 GLY A CA 1
ATOM 1213 C C . GLY A 1 171 ? -8.674 6.869 15.793 1.00 37.22 171 GLY A C 1
ATOM 1214 O O . GLY A 1 171 ? -7.506 6.999 15.420 1.00 37.22 171 GLY A O 1
ATOM 1215 N N . THR A 1 172 ? -9.512 7.886 15.837 1.00 35.09 172 THR A N 1
ATOM 1216 C CA . THR A 1 172 ? -9.047 9.265 15.925 1.00 35.09 172 THR A CA 1
ATOM 1217 C C . THR A 1 172 ? -8.301 9.455 17.255 1.00 35.09 172 THR A C 1
ATOM 1219 O O . THR A 1 172 ? -8.716 10.224 18.114 1.00 35.09 172 THR A O 1
ATOM 1222 N N . GLY A 1 173 ? -7.231 8.694 17.473 1.00 35.75 173 GLY A N 1
ATOM 1223 C CA . GLY A 1 173 ? -6.274 8.873 18.538 1.00 35.75 173 GLY A CA 1
ATOM 1224 C C . GLY A 1 173 ? -5.269 9.876 18.024 1.00 35.75 173 GLY A C 1
ATOM 1225 O O . GLY A 1 173 ? -4.243 9.505 17.464 1.00 35.75 173 GLY A O 1
ATOM 1226 N N . ALA A 1 174 ? -5.594 11.158 18.164 1.00 35.12 174 ALA A N 1
ATOM 1227 C CA . ALA A 1 174 ? -4.566 12.174 18.119 1.00 35.12 174 ALA A CA 1
ATOM 1228 C C . ALA A 1 174 ? -3.507 11.773 19.154 1.00 35.12 174 ALA A C 1
ATOM 1230 O O . ALA A 1 174 ? -3.800 11.718 20.349 1.00 35.12 174 ALA A O 1
ATOM 1231 N N . THR A 1 175 ? -2.288 11.476 18.708 1.00 32.19 175 THR A N 1
ATOM 1232 C CA . THR A 1 175 ? -1.128 11.500 19.592 1.00 32.19 175 THR A CA 1
ATOM 1233 C C . THR A 1 175 ? -1.055 12.929 20.112 1.00 32.19 175 THR A C 1
ATOM 1235 O O . THR A 1 175 ? -0.655 13.836 19.382 1.00 32.19 175 THR A O 1
ATOM 1238 N N . GLY A 1 176 ? -1.558 13.157 21.328 1.00 35.00 176 GLY A N 1
ATOM 1239 C CA . GLY A 1 176 ? -1.498 14.463 21.965 1.00 35.00 176 GLY A CA 1
ATOM 1240 C C . GLY A 1 176 ? -0.042 14.899 21.991 1.00 35.00 176 GLY A C 1
ATOM 1241 O O . GLY A 1 176 ? 0.791 14.239 22.612 1.00 35.00 176 GLY A O 1
ATOM 1242 N N . ALA A 1 177 ? 0.275 15.968 21.263 1.00 32.75 177 ALA A N 1
ATOM 1243 C CA . ALA A 1 177 ? 1.582 16.593 21.341 1.00 32.75 177 ALA A CA 1
ATOM 1244 C C . ALA A 1 177 ? 1.889 16.907 22.812 1.00 32.75 177 ALA A C 1
ATOM 1246 O O . ALA A 1 177 ? 0.996 17.310 23.558 1.00 32.75 177 ALA A O 1
ATOM 1247 N N . ALA A 1 178 ? 3.145 16.720 23.223 1.00 32.81 178 ALA A N 1
ATOM 1248 C CA . ALA A 1 178 ? 3.631 17.120 24.536 1.00 32.81 178 ALA A CA 1
ATOM 1249 C C . ALA A 1 178 ? 3.484 18.643 24.687 1.00 32.81 178 ALA A C 1
ATOM 1251 O O . ALA A 1 178 ? 4.342 19.421 24.281 1.00 32.81 178 ALA A O 1
ATOM 1252 N N . GLY A 1 179 ? 2.344 19.061 25.218 1.00 37.38 179 GLY A N 1
ATOM 1253 C CA . GLY A 1 179 ? 1.965 20.444 25.422 1.00 37.38 179 GLY A CA 1
ATOM 1254 C C . GLY A 1 179 ? 0.691 20.479 26.248 1.00 37.38 179 GLY A C 1
ATOM 1255 O O . GLY A 1 179 ? -0.174 19.621 26.105 1.00 37.38 179 GLY A O 1
ATOM 1256 N N . THR A 1 180 ? 0.604 21.454 27.146 1.00 34.62 180 THR A N 1
ATOM 1257 C CA . THR A 1 180 ? -0.549 21.734 28.008 1.00 34.62 180 THR A CA 1
ATOM 1258 C C . THR A 1 180 ? -1.812 21.937 27.169 1.00 34.62 180 THR A C 1
ATOM 1260 O O . THR A 1 180 ? -2.108 23.055 26.754 1.00 34.62 180 THR A O 1
ATOM 1263 N N . ALA A 1 181 ? -2.542 20.863 26.884 1.00 39.56 181 ALA A N 1
ATOM 1264 C CA . ALA A 1 181 ? -3.784 20.904 26.129 1.00 39.56 181 ALA A CA 1
ATOM 1265 C C . ALA A 1 181 ? -4.846 20.039 26.809 1.00 39.56 181 ALA A C 1
ATOM 1267 O O . ALA A 1 181 ? -4.581 18.919 27.244 1.00 39.56 181 ALA A O 1
ATOM 1268 N N . THR A 1 182 ? -6.057 20.586 26.880 1.00 41.00 182 THR A N 1
ATOM 1269 C CA . THR A 1 182 ? -7.272 19.905 27.328 1.00 41.00 182 THR A CA 1
ATOM 1270 C C . THR A 1 182 ? -7.629 18.817 26.310 1.00 41.00 182 THR A C 1
ATOM 1272 O O . THR A 1 182 ? -8.107 19.121 25.219 1.00 41.00 182 THR A O 1
ATOM 1275 N N . GLY A 1 183 ? -7.299 17.560 26.619 1.00 45.38 183 GLY A N 1
ATOM 1276 C CA . GLY A 1 183 ? -7.365 16.432 25.678 1.00 45.38 183 GLY A CA 1
ATOM 1277 C C . GLY A 1 183 ? -8.744 15.767 25.581 1.00 45.38 183 GLY A C 1
ATOM 1278 O O . GLY A 1 183 ? -9.432 15.597 26.588 1.00 45.38 183 GLY A O 1
ATOM 1279 N N . ALA A 1 184 ? -9.131 15.374 24.361 1.00 45.38 184 ALA A N 1
ATOM 1280 C CA . ALA A 1 184 ? -10.382 14.681 24.044 1.00 45.38 184 ALA A CA 1
ATOM 1281 C C . ALA A 1 184 ? -10.338 13.170 24.360 1.00 45.38 184 ALA A C 1
ATOM 1283 O O . ALA A 1 184 ? -9.308 12.512 24.232 1.00 45.38 184 ALA A O 1
ATOM 1284 N N . THR A 1 185 ? -11.497 12.634 24.744 1.00 41.41 185 THR A N 1
ATOM 1285 C CA . THR A 1 185 ? -11.736 11.268 25.230 1.00 41.41 185 THR A CA 1
ATOM 1286 C C . THR A 1 185 ? -11.636 10.213 24.119 1.00 41.41 185 THR A C 1
ATOM 1288 O O . THR A 1 185 ? -12.413 10.242 23.168 1.00 41.41 185 THR A O 1
ATOM 1291 N N . GLY A 1 186 ? -10.730 9.238 24.255 1.00 47.91 186 GLY A N 1
ATOM 1292 C CA . GLY A 1 186 ? -10.674 8.047 23.393 1.00 47.91 186 GLY A CA 1
ATOM 1293 C C . GLY A 1 186 ? -11.267 6.811 24.077 1.00 47.91 186 GLY A C 1
ATOM 1294 O O . GLY A 1 186 ? -10.858 6.478 25.185 1.00 47.91 186 GLY A O 1
ATOM 1295 N N . THR A 1 187 ? -12.213 6.124 23.432 1.00 43.94 187 THR A N 1
ATOM 1296 C CA . THR A 1 187 ? -12.772 4.827 23.869 1.00 43.94 187 THR A CA 1
ATOM 1297 C C . THR A 1 187 ? -12.091 3.677 23.116 1.00 43.94 187 THR A C 1
ATOM 1299 O O . THR A 1 187 ? -12.083 3.703 21.886 1.00 43.94 187 THR A O 1
ATOM 1302 N N . GLY A 1 188 ? -11.540 2.668 23.806 1.00 53.09 188 GLY A N 1
ATOM 1303 C CA . GLY A 1 188 ? -10.910 1.505 23.155 1.00 53.09 188 GLY A CA 1
ATOM 1304 C C . GLY A 1 188 ? -9.951 0.688 24.034 1.00 53.09 188 GLY A C 1
ATOM 1305 O O . GLY A 1 188 ? -9.582 1.096 25.134 1.00 53.09 188 GLY A O 1
ATOM 1306 N N . THR A 1 189 ? -9.547 -0.491 23.548 1.00 53.81 189 THR A N 1
ATOM 1307 C CA . THR A 1 189 ? -8.498 -1.337 24.148 1.00 53.81 189 THR A CA 1
ATOM 1308 C C . THR A 1 189 ? -7.133 -0.648 24.091 1.00 53.81 189 THR A C 1
ATOM 1310 O O . THR A 1 189 ? -6.688 -0.287 23.005 1.00 53.81 189 THR A O 1
ATOM 1313 N N . GLY A 1 190 ? -6.461 -0.493 25.237 1.00 53.62 190 GLY A N 1
ATOM 1314 C CA . GLY A 1 190 ? -5.100 0.059 25.316 1.00 53.62 190 GLY A CA 1
ATOM 1315 C C . GLY A 1 190 ? -4.986 1.585 25.203 1.00 53.62 190 GLY A C 1
ATOM 1316 O O . GLY A 1 190 ? -3.937 2.081 24.800 1.00 53.62 190 GLY A O 1
ATOM 1317 N N . ALA A 1 191 ? -6.038 2.348 25.522 1.00 57.19 191 ALA A N 1
ATOM 1318 C CA . ALA A 1 191 ? -5.967 3.810 25.487 1.00 57.19 191 ALA A CA 1
ATOM 1319 C C . ALA A 1 191 ? -4.952 4.355 26.515 1.00 57.19 191 ALA A C 1
ATOM 1321 O O . ALA A 1 191 ? -5.077 4.096 27.714 1.00 57.19 191 ALA A O 1
ATOM 1322 N N . THR A 1 192 ? -3.977 5.139 26.051 1.00 56.38 192 THR A N 1
ATOM 1323 C CA . THR A 1 192 ? -2.977 5.817 26.894 1.00 56.38 192 THR A CA 1
ATOM 1324 C C . THR A 1 192 ? -3.391 7.266 27.134 1.00 56.38 192 THR A C 1
ATOM 1326 O O . THR A 1 192 ? -3.701 7.989 26.187 1.00 56.38 192 THR A O 1
ATOM 1329 N N . GLY A 1 193 ? -3.412 7.696 28.395 1.00 55.91 193 GLY A N 1
ATOM 1330 C CA . GLY A 1 193 ? -3.775 9.055 28.785 1.00 55.91 193 GLY A CA 1
ATOM 1331 C C . GLY A 1 193 ? -2.793 10.123 28.293 1.00 55.91 193 GLY A C 1
ATOM 1332 O O . GLY A 1 193 ? -1.615 9.867 28.050 1.00 55.91 193 GLY A O 1
ATOM 1333 N N . THR A 1 194 ? -3.293 11.350 28.165 1.00 56.19 194 THR A N 1
ATOM 1334 C CA . THR A 1 194 ? -2.520 12.541 27.785 1.00 56.19 194 THR A CA 1
ATOM 1335 C C . THR A 1 194 ? -1.703 13.110 28.953 1.00 56.19 194 THR A C 1
ATOM 1337 O O . THR A 1 194 ? -2.021 12.876 30.122 1.00 56.19 194 THR A O 1
ATOM 1340 N N . THR A 1 195 ? -0.694 13.931 28.645 1.00 56.81 195 THR A N 1
ATOM 1341 C CA . THR A 1 195 ? -0.013 14.798 29.624 1.00 56.81 195 THR A CA 1
ATOM 1342 C C . THR A 1 195 ? -0.757 16.138 29.729 1.00 56.81 195 THR A C 1
ATOM 1344 O O . THR A 1 195 ? -0.772 16.890 28.758 1.00 56.81 195 THR A O 1
ATOM 1347 N N . GLY A 1 196 ? -1.386 16.451 30.868 1.00 61.38 196 GLY A N 1
ATOM 1348 C CA . GLY A 1 196 ? -2.130 17.701 31.097 1.00 61.38 196 GLY A CA 1
ATOM 1349 C C . GLY A 1 196 ? -3.457 17.528 31.850 1.00 61.38 196 GLY A C 1
ATOM 1350 O O . GLY A 1 196 ? -3.616 16.609 32.651 1.00 61.38 196 GLY A O 1
ATOM 1351 N N . THR A 1 197 ? -4.405 18.440 31.610 1.00 56.72 197 THR A N 1
ATOM 1352 C CA . THR A 1 197 ? -5.794 18.347 32.088 1.00 56.72 197 THR A CA 1
ATOM 1353 C C . THR A 1 197 ? -6.641 17.511 31.124 1.00 56.72 197 THR A C 1
ATOM 1355 O O . THR A 1 197 ? -6.749 17.870 29.954 1.00 56.72 197 THR A O 1
ATOM 1358 N N . GLY A 1 198 ? -7.269 16.413 31.559 1.00 61.88 198 GLY A N 1
ATOM 1359 C CA . GLY A 1 198 ? -8.102 15.612 30.644 1.00 61.88 198 GLY A CA 1
ATOM 1360 C C . GLY A 1 198 ? -8.716 14.341 31.230 1.00 61.88 198 GLY A C 1
ATOM 1361 O O . GLY A 1 198 ? -8.387 13.938 32.341 1.00 61.88 198 GLY A O 1
ATOM 1362 N N . ALA A 1 199 ? -9.622 13.710 30.478 1.00 56.38 199 ALA A N 1
ATOM 1363 C CA . ALA A 1 199 ? -10.249 12.438 30.845 1.00 56.38 199 ALA A CA 1
ATOM 1364 C C . ALA A 1 199 ? -9.891 11.331 29.837 1.00 56.38 199 ALA A C 1
ATOM 1366 O O . ALA A 1 199 ? -10.104 11.502 28.634 1.00 56.38 199 ALA A O 1
ATOM 1367 N N . THR A 1 200 ? -9.393 10.186 30.314 1.00 59.53 200 THR A N 1
ATOM 1368 C CA . THR A 1 200 ? -9.202 8.979 29.481 1.00 59.53 200 THR A CA 1
ATOM 1369 C C . THR A 1 200 ? -10.547 8.258 29.324 1.00 59.53 200 THR A C 1
ATOM 1371 O O . THR A 1 200 ? -11.319 8.196 30.278 1.00 59.53 200 THR A O 1
ATOM 1374 N N . GLY A 1 201 ? -10.871 7.724 28.141 1.00 57.66 201 GLY A N 1
ATOM 1375 C CA . GLY A 1 201 ? -12.146 7.026 27.923 1.00 57.66 201 GLY A CA 1
ATOM 1376 C C . GLY A 1 201 ? -12.181 5.596 28.470 1.00 57.66 201 GLY A C 1
ATOM 1377 O O . GLY A 1 201 ? -11.220 5.114 29.066 1.00 57.66 201 GLY A O 1
ATOM 1378 N N . ALA A 1 202 ? -13.326 4.931 28.296 1.00 55.69 202 ALA A N 1
ATOM 1379 C CA . ALA A 1 202 ? -13.584 3.577 28.790 1.00 55.69 202 ALA A CA 1
ATOM 1380 C C . ALA A 1 202 ? -12.986 2.487 27.874 1.00 55.69 202 ALA A C 1
ATOM 1382 O O . ALA A 1 202 ? -13.018 2.625 26.646 1.00 55.69 202 ALA A O 1
ATOM 1383 N N . GLY A 1 203 ? -12.473 1.391 28.452 1.00 61.34 203 GLY A N 1
ATOM 1384 C CA . GLY A 1 203 ? -11.898 0.276 27.684 1.00 61.34 203 GLY A CA 1
ATOM 1385 C C . GLY A 1 203 ? -11.106 -0.756 28.498 1.00 61.34 203 GLY A C 1
ATOM 1386 O O . GLY A 1 203 ? -10.914 -0.617 29.699 1.00 61.34 203 GLY A O 1
ATOM 1387 N N . THR A 1 204 ? -10.633 -1.821 27.844 1.00 59.69 204 THR A N 1
ATOM 1388 C CA . THR A 1 204 ? -9.754 -2.821 28.485 1.00 59.69 204 THR A CA 1
ATOM 1389 C C . THR A 1 204 ? -8.295 -2.358 28.400 1.00 59.69 204 THR A C 1
ATOM 1391 O O . THR A 1 204 ? -7.825 -2.039 27.308 1.00 59.69 204 THR A O 1
ATOM 1394 N N . GLY A 1 205 ? -7.572 -2.318 29.524 1.00 57.94 205 GLY A N 1
ATOM 1395 C CA . GLY A 1 205 ? -6.144 -1.967 29.562 1.00 57.94 205 GLY A CA 1
ATOM 1396 C C . GLY A 1 205 ? -5.821 -0.472 29.429 1.00 57.94 205 GLY A C 1
ATOM 1397 O O . GLY A 1 205 ? -4.796 -0.124 28.848 1.00 57.94 205 GLY A O 1
ATOM 1398 N N . THR A 1 206 ? -6.690 0.431 29.893 1.00 60.12 206 THR A N 1
ATOM 1399 C CA . THR A 1 206 ? -6.442 1.882 29.794 1.00 60.12 206 THR A CA 1
ATOM 1400 C C . THR A 1 206 ? -5.372 2.344 30.787 1.00 60.12 206 THR A C 1
ATOM 1402 O O . THR A 1 206 ? -5.439 1.998 31.967 1.00 60.12 206 THR A O 1
ATOM 1405 N N . THR A 1 207 ? -4.435 3.185 30.345 1.00 62.16 207 THR A N 1
ATOM 1406 C CA . THR A 1 207 ? -3.429 3.834 31.207 1.00 62.16 207 THR A CA 1
ATOM 1407 C C . THR A 1 207 ? -3.819 5.292 31.459 1.00 62.16 207 THR A C 1
ATOM 1409 O O . THR A 1 207 ? -4.172 6.009 30.522 1.00 62.16 207 THR A O 1
ATOM 1412 N N . GLY A 1 208 ? -3.786 5.735 32.716 1.00 61.69 208 GLY A N 1
ATOM 1413 C CA . GLY A 1 208 ? -4.210 7.067 33.147 1.00 61.69 208 GLY A CA 1
ATOM 1414 C C . GLY A 1 208 ? -3.373 8.222 32.587 1.00 61.69 208 GLY A C 1
ATOM 1415 O O . GLY A 1 208 ? -2.296 8.041 32.022 1.00 61.69 208 GLY A O 1
ATOM 1416 N N . THR A 1 209 ? -3.895 9.439 32.735 1.00 62.56 209 THR A N 1
ATOM 1417 C CA . THR A 1 209 ? -3.238 10.694 32.333 1.00 62.56 209 THR A CA 1
ATOM 1418 C C . THR A 1 209 ? -2.065 11.057 33.249 1.00 62.56 209 THR A C 1
ATOM 1420 O O . THR A 1 209 ? -2.080 10.737 34.439 1.00 62.56 209 THR A O 1
ATOM 1423 N N . THR A 1 210 ? -1.094 11.816 32.730 1.00 61.84 210 THR A N 1
ATOM 1424 C CA . THR A 1 210 ? -0.085 12.515 33.552 1.00 61.84 210 THR A CA 1
ATOM 1425 C C . THR A 1 210 ? -0.531 13.967 33.763 1.00 61.84 210 THR A C 1
ATOM 1427 O O . THR A 1 210 ? -0.410 14.769 32.844 1.00 61.84 210 THR A O 1
ATOM 1430 N N . GLY A 1 211 ? -1.082 14.331 34.925 1.00 65.38 211 GLY A N 1
ATOM 1431 C CA . GLY A 1 211 ? -1.597 15.678 35.212 1.00 65.38 211 GLY A CA 1
ATOM 1432 C C . GLY A 1 211 ? -2.881 15.689 36.050 1.00 65.38 211 GLY A C 1
ATOM 1433 O O . GLY A 1 211 ? -2.988 14.932 37.012 1.00 65.38 211 GLY A O 1
ATOM 1434 N N . THR A 1 212 ? -3.833 16.567 35.716 1.00 61.31 212 THR A N 1
ATOM 1435 C CA . THR A 1 212 ? -5.128 16.679 36.415 1.00 61.31 212 THR A CA 1
ATOM 1436 C C . THR A 1 212 ? -6.225 15.977 35.613 1.00 61.31 212 THR A C 1
ATOM 1438 O O . THR A 1 212 ? -6.578 16.453 34.537 1.00 61.31 212 THR A O 1
ATOM 1441 N N . GLY A 1 213 ? -6.793 14.864 36.079 1.00 65.62 213 GLY A N 1
ATOM 1442 C CA . GLY A 1 213 ? -7.706 14.108 35.217 1.00 65.62 213 GLY A CA 1
ATOM 1443 C C . GLY A 1 213 ? -8.441 12.926 35.831 1.00 65.62 213 GLY A C 1
ATOM 1444 O O . GLY A 1 213 ? -8.080 12.426 36.891 1.00 65.62 213 GLY A O 1
ATOM 1445 N N . ALA A 1 214 ? -9.482 12.471 35.133 1.00 60.72 214 ALA A N 1
ATOM 1446 C CA . ALA A 1 214 ? -10.215 11.248 35.454 1.00 60.72 214 ALA A CA 1
ATOM 1447 C C . ALA A 1 214 ? -9.772 10.121 34.510 1.00 60.72 214 ALA A C 1
ATOM 1449 O O . ALA A 1 214 ? -9.668 10.324 33.299 1.00 60.72 214 ALA A O 1
ATOM 1450 N N . THR A 1 215 ? -9.528 8.921 35.036 1.00 62.00 215 THR A N 1
ATOM 1451 C CA . THR A 1 215 ? -9.331 7.735 34.179 1.00 62.00 215 THR A CA 1
ATOM 1452 C C . THR A 1 215 ? -10.694 7.074 33.920 1.00 62.00 215 THR A C 1
ATOM 1454 O O . THR A 1 215 ? -11.558 7.074 34.797 1.00 62.00 215 THR A O 1
ATOM 1457 N N . GLY A 1 216 ? -10.924 6.535 32.720 1.00 59.31 216 GLY A N 1
ATOM 1458 C CA . GLY A 1 216 ? -12.206 5.937 32.327 1.00 59.31 216 GLY A CA 1
ATOM 1459 C C . GLY A 1 216 ? -12.463 4.538 32.902 1.00 59.31 216 GLY A C 1
ATOM 1460 O O . GLY A 1 216 ? -11.558 3.870 33.385 1.00 59.31 216 GLY A O 1
ATOM 1461 N N . ALA A 1 217 ? -13.716 4.080 32.848 1.00 58.00 217 ALA A N 1
ATOM 1462 C CA . ALA A 1 217 ? -14.137 2.779 33.377 1.00 58.00 217 ALA A CA 1
ATOM 1463 C C . ALA A 1 217 ? -13.657 1.587 32.515 1.00 58.00 217 ALA A C 1
ATOM 1465 O O . ALA A 1 217 ? -13.694 1.667 31.285 1.00 58.00 217 ALA A O 1
ATOM 1466 N N . GLY A 1 218 ? -13.250 0.461 33.124 1.00 62.91 218 GLY A N 1
ATOM 1467 C CA . GLY A 1 218 ? -12.786 -0.694 32.340 1.00 62.91 218 GLY A CA 1
ATOM 1468 C C . GLY A 1 218 ? -12.115 -1.860 33.074 1.00 62.91 218 GLY A C 1
ATOM 1469 O O . GLY A 1 218 ? -11.931 -1.851 34.289 1.00 62.91 218 GLY A O 1
ATOM 1470 N N . THR A 1 219 ? -11.747 -2.901 32.323 1.00 59.66 219 THR A N 1
ATOM 1471 C CA . THR A 1 219 ? -11.016 -4.076 32.831 1.00 59.66 219 THR A CA 1
ATOM 1472 C C . THR A 1 219 ? -9.506 -3.806 32.803 1.00 59.66 219 THR A C 1
ATOM 1474 O O . THR A 1 219 ? -8.948 -3.608 31.725 1.00 59.66 219 THR A O 1
ATOM 1477 N N . GLY A 1 220 ? -8.834 -3.818 33.962 1.00 57.47 220 GLY A N 1
ATOM 1478 C CA . GLY A 1 220 ? -7.366 -3.708 34.055 1.00 57.47 220 GLY A CA 1
ATOM 1479 C C . GLY A 1 220 ? -6.820 -2.299 33.802 1.00 57.47 220 GLY A C 1
ATOM 1480 O O . GLY A 1 220 ? -5.958 -2.115 32.949 1.00 57.47 220 GLY A O 1
ATOM 1481 N N . THR A 1 221 ? -7.360 -1.293 34.489 1.00 59.72 221 THR A N 1
ATOM 1482 C CA . THR A 1 221 ? -6.976 0.114 34.304 1.00 59.72 221 THR A CA 1
ATOM 1483 C C . THR A 1 221 ? -5.824 0.524 35.230 1.00 59.72 221 THR A C 1
ATOM 1485 O O . THR A 1 221 ? -5.889 0.273 36.436 1.00 59.72 221 THR A O 1
ATOM 1488 N N . THR A 1 222 ? -4.829 1.238 34.703 1.00 63.75 222 THR A N 1
ATOM 1489 C CA . THR A 1 222 ? -3.745 1.857 35.489 1.00 63.75 222 THR A CA 1
ATOM 1490 C C . THR A 1 222 ? -4.078 3.327 35.752 1.00 63.75 222 THR A C 1
ATOM 1492 O O . THR A 1 222 ? -4.439 4.040 34.819 1.00 63.75 222 THR A O 1
ATOM 1495 N N . GLY A 1 223 ? -3.983 3.788 37.001 1.00 61.94 223 GLY A N 1
ATOM 1496 C CA . GLY A 1 223 ? -4.381 5.130 37.441 1.00 61.94 223 GLY A CA 1
ATOM 1497 C C . GLY A 1 223 ? -3.528 6.284 36.900 1.00 61.94 223 GLY A C 1
ATOM 1498 O O . GLY A 1 223 ? -2.509 6.089 36.241 1.00 61.94 223 GLY A O 1
ATOM 1499 N N . THR A 1 224 ? -3.967 7.515 37.175 1.00 61.31 224 THR A N 1
ATOM 1500 C CA . THR A 1 224 ? -3.296 8.762 36.765 1.00 61.31 224 THR A CA 1
ATOM 1501 C C . THR A 1 224 ? -2.018 9.047 37.558 1.00 61.31 224 THR A C 1
ATOM 1503 O O . THR A 1 224 ? -1.959 8.803 38.763 1.00 61.31 224 THR A O 1
ATOM 1506 N N . THR A 1 225 ? -1.043 9.708 36.936 1.00 62.00 225 THR A N 1
ATOM 1507 C CA . THR A 1 225 ? 0.092 10.344 37.631 1.00 62.00 225 THR A CA 1
ATOM 1508 C C . THR A 1 225 ? -0.211 11.838 37.793 1.00 62.00 225 THR A C 1
ATOM 1510 O O . THR A 1 225 ? -0.104 12.583 36.826 1.00 62.00 225 THR A O 1
ATOM 1513 N N . GLY A 1 226 ? -0.629 12.291 38.978 1.00 65.31 226 GLY A N 1
ATOM 1514 C CA . GLY A 1 226 ? -0.959 13.689 39.286 1.00 65.31 226 GLY A CA 1
ATOM 1515 C C . GLY A 1 226 ? -2.175 13.858 40.210 1.00 65.31 226 GLY A C 1
ATOM 1516 O O . GLY A 1 226 ? -2.284 13.171 41.221 1.00 65.31 226 GLY A O 1
ATOM 1517 N N . THR A 1 227 ? -3.064 14.808 39.898 1.00 60.03 227 THR A N 1
ATOM 1518 C CA . THR A 1 227 ? -4.321 15.057 40.638 1.00 60.03 227 THR A CA 1
ATOM 1519 C C . THR A 1 227 ? -5.485 14.360 39.928 1.00 60.03 227 THR A C 1
ATOM 1521 O O . THR A 1 227 ? -5.753 14.685 38.778 1.00 60.03 227 THR A O 1
ATOM 1524 N N . GLY A 1 228 ? -6.199 13.409 40.534 1.00 63.75 228 GLY A N 1
ATOM 1525 C CA . GLY A 1 228 ? -7.213 12.685 39.753 1.00 63.75 228 GLY A CA 1
ATOM 1526 C C . GLY A 1 228 ? -8.186 11.780 40.494 1.00 63.75 228 GLY A C 1
ATOM 1527 O O . GLY A 1 228 ? -7.987 11.426 41.651 1.00 63.75 228 GLY A O 1
ATOM 1528 N N . THR A 1 229 ? -9.255 11.402 39.794 1.00 59.06 229 THR A N 1
ATOM 1529 C CA . THR A 1 229 ? -10.220 10.387 40.233 1.00 59.06 229 THR A CA 1
ATOM 1530 C C . THR A 1 229 ? -9.982 9.080 39.476 1.00 59.06 229 THR A C 1
ATOM 1532 O O . THR A 1 229 ? -9.829 9.044 38.251 1.00 59.06 229 THR A O 1
ATOM 1535 N N . GLY A 1 230 ? -9.898 7.989 40.226 1.00 57.41 230 GLY A N 1
ATOM 1536 C CA . GLY A 1 230 ? -9.676 6.638 39.733 1.00 57.41 230 GLY A CA 1
ATOM 1537 C C . GLY A 1 230 ? -10.942 6.005 39.164 1.00 57.41 230 GLY A C 1
ATOM 1538 O O . GLY A 1 230 ? -12.050 6.523 39.285 1.00 57.41 230 GLY A O 1
ATOM 1539 N N . THR A 1 231 ? -10.756 4.862 38.517 1.00 56.56 231 THR A N 1
ATOM 1540 C CA . THR A 1 231 ? -11.737 4.211 37.640 1.00 56.56 231 THR A CA 1
ATOM 1541 C C . THR A 1 231 ? -12.681 3.258 38.371 1.00 56.56 231 THR A C 1
ATOM 1543 O O . THR A 1 231 ? -12.313 2.608 39.344 1.00 56.56 231 THR A O 1
ATOM 1546 N N . THR A 1 232 ? -13.890 3.084 37.841 1.00 53.88 232 THR A N 1
ATOM 1547 C CA . THR A 1 232 ? -14.780 1.952 38.160 1.00 53.88 232 THR A CA 1
ATOM 1548 C C . THR A 1 232 ? -14.548 0.828 37.144 1.00 53.88 232 THR A C 1
ATOM 1550 O O . THR A 1 232 ? -14.586 1.081 35.942 1.00 53.88 232 THR A O 1
ATOM 1553 N N . GLY A 1 233 ? -14.293 -0.414 37.574 1.00 58.34 233 GLY A N 1
ATOM 1554 C CA . GLY A 1 233 ? -13.890 -1.471 36.634 1.00 58.34 233 GLY A CA 1
ATOM 1555 C C . GLY A 1 233 ? -14.071 -2.915 37.104 1.00 58.34 233 GLY A C 1
ATOM 1556 O O . GLY A 1 233 ? -14.058 -3.217 38.290 1.00 58.34 233 GLY A O 1
ATOM 1557 N N . THR A 1 234 ? -14.214 -3.854 36.166 1.00 56.69 234 THR A N 1
ATOM 1558 C CA . THR A 1 234 ? -14.342 -5.299 36.454 1.00 56.69 234 THR A CA 1
ATOM 1559 C C . THR A 1 234 ? -12.996 -6.009 36.679 1.00 56.69 234 THR A C 1
ATOM 1561 O O . THR A 1 234 ? -12.991 -7.191 37.011 1.00 56.69 234 THR A O 1
ATOM 1564 N N . GLY A 1 235 ? -11.856 -5.311 36.553 1.00 60.50 235 GLY A N 1
ATOM 1565 C CA . GLY A 1 235 ? -10.498 -5.860 36.740 1.00 60.50 235 GLY A CA 1
ATOM 1566 C C . GLY A 1 235 ? -9.722 -5.252 37.918 1.00 60.50 235 GLY A C 1
ATOM 1567 O O . GLY A 1 235 ? -10.259 -4.422 38.648 1.00 60.50 235 GLY A O 1
ATOM 1568 N N . ALA A 1 236 ? -8.465 -5.677 38.104 1.00 55.47 236 ALA A N 1
ATOM 1569 C CA . ALA A 1 236 ? -7.561 -5.091 39.097 1.00 55.47 236 ALA A CA 1
ATOM 1570 C C . ALA A 1 236 ? -7.182 -3.659 38.686 1.00 55.47 236 ALA A C 1
ATOM 1572 O O . ALA A 1 236 ? -6.732 -3.443 37.559 1.00 55.47 236 ALA A O 1
ATOM 1573 N N . GLY A 1 237 ? -7.408 -2.689 39.570 1.00 57.47 237 GLY A N 1
ATOM 1574 C CA . GLY A 1 237 ? -7.063 -1.285 39.341 1.00 57.47 237 GLY A CA 1
ATOM 1575 C C . GLY A 1 237 ? -5.788 -0.913 40.092 1.00 57.47 237 GLY A C 1
ATOM 1576 O O . GLY A 1 237 ? -5.686 -1.187 41.287 1.00 57.47 237 GLY A O 1
ATOM 1577 N N . THR A 1 238 ? -4.824 -0.282 39.420 1.00 61.41 238 THR A N 1
ATOM 1578 C CA . THR A 1 238 ? -3.635 0.289 40.081 1.00 61.41 238 THR A CA 1
ATOM 1579 C C . THR A 1 238 ? -3.851 1.780 40.329 1.00 61.41 238 THR A C 1
ATOM 1581 O O . THR A 1 238 ? -4.282 2.493 39.428 1.00 61.41 238 THR A O 1
ATOM 1584 N N . GLY A 1 239 ? -3.593 2.243 41.550 1.00 59.78 239 GLY A N 1
ATOM 1585 C CA . GLY A 1 239 ? -3.896 3.590 42.023 1.00 59.78 239 GLY A CA 1
ATOM 1586 C C . GLY A 1 239 ? -3.062 4.702 41.397 1.00 59.78 239 GLY A C 1
ATOM 1587 O O . GLY A 1 239 ? -2.121 4.484 40.635 1.00 59.78 239 GLY A O 1
ATOM 1588 N N . THR A 1 240 ? -3.450 5.932 41.718 1.00 60.31 240 THR A N 1
ATOM 1589 C CA . THR A 1 240 ? -2.831 7.155 41.203 1.00 60.31 240 THR A CA 1
ATOM 1590 C C . THR A 1 240 ? -1.488 7.450 41.884 1.00 60.31 240 THR A C 1
ATOM 1592 O O . THR A 1 240 ? -1.342 7.219 43.081 1.00 60.31 240 THR A O 1
ATOM 1595 N N . THR A 1 241 ? -0.520 8.042 41.181 1.00 61.97 241 THR A N 1
ATOM 1596 C CA . THR A 1 241 ? 0.678 8.636 41.815 1.00 61.97 241 THR A CA 1
ATOM 1597 C C . THR A 1 241 ? 0.453 10.143 41.977 1.00 61.97 241 THR A C 1
ATOM 1599 O O . THR A 1 241 ? 0.517 10.859 40.986 1.00 61.97 241 THR A O 1
ATOM 1602 N N . GLY A 1 242 ? 0.142 10.633 43.183 1.00 66.56 242 GLY A N 1
ATOM 1603 C CA . GLY A 1 242 ? -0.171 12.040 43.484 1.00 66.56 242 GLY A CA 1
ATOM 1604 C C . GLY A 1 242 ? -1.369 12.216 44.433 1.00 66.56 242 GLY A C 1
ATOM 1605 O O . GLY A 1 242 ? -1.503 11.462 45.395 1.00 66.56 242 GLY A O 1
ATOM 1606 N N . THR A 1 243 ? -2.224 13.217 44.189 1.00 63.03 243 THR A N 1
ATOM 1607 C CA . THR A 1 243 ? -3.442 13.469 44.987 1.00 63.03 243 THR A CA 1
ATOM 1608 C C . THR A 1 243 ? -4.663 12.860 44.294 1.00 63.03 243 THR A C 1
ATOM 1610 O O . THR A 1 243 ? -5.063 13.366 43.248 1.00 63.03 243 THR A O 1
ATOM 1613 N N . GLY A 1 244 ? -5.293 11.812 44.824 1.00 65.25 244 GLY A N 1
ATOM 1614 C CA . GLY A 1 244 ? -6.425 11.210 44.115 1.00 65.25 244 GLY A CA 1
ATOM 1615 C C . GLY A 1 244 ? -7.108 10.013 44.761 1.00 65.25 244 GLY A C 1
ATOM 1616 O O . GLY A 1 244 ? -6.590 9.392 45.679 1.00 65.25 244 GLY A O 1
ATOM 1617 N N . GLU A 1 245 ? -8.298 9.681 44.274 1.00 61.19 245 GLU A N 1
ATOM 1618 C CA . GLU A 1 245 ? -9.030 8.477 44.684 1.00 61.19 245 GLU A CA 1
ATOM 1619 C C . GLU A 1 245 ? -8.703 7.329 43.719 1.00 61.19 245 GLU A C 1
ATOM 1621 O O . GLU A 1 245 ? -8.643 7.536 42.518 1.00 61.19 245 GLU A O 1
ATOM 1626 N N . THR A 1 246 ? -8.500 6.107 44.198 1.00 64.62 246 THR A N 1
ATOM 1627 C CA . THR A 1 246 ? -8.476 4.888 43.376 1.00 64.62 246 THR A CA 1
ATOM 1628 C C . THR A 1 246 ? -9.892 4.331 43.371 1.00 64.62 246 THR A C 1
ATOM 1630 O O . THR A 1 246 ? -10.493 4.222 44.437 1.00 64.62 246 THR A O 1
ATOM 1633 N N . GLY A 1 247 ? -10.457 4.004 42.212 1.00 60.12 247 GLY A N 1
ATOM 1634 C CA . GLY A 1 247 ? -11.854 3.577 42.159 1.00 60.12 247 GLY A CA 1
ATOM 1635 C C . GLY A 1 247 ? -12.069 2.096 42.506 1.00 60.12 247 GLY A C 1
ATOM 1636 O O . GLY A 1 247 ? -11.175 1.412 43.009 1.00 60.12 247 GLY A O 1
ATOM 1637 N N . THR A 1 248 ? -13.306 1.629 42.336 1.00 56.84 248 THR A N 1
ATOM 1638 C CA . THR A 1 248 ? -13.794 0.331 42.826 1.00 56.84 248 THR A CA 1
ATOM 1639 C C . THR A 1 248 ? -13.706 -0.757 41.754 1.00 56.84 248 THR A C 1
ATOM 1641 O O . THR A 1 248 ? -14.023 -0.516 40.585 1.00 56.84 248 THR A O 1
ATOM 1644 N N . GLY A 1 249 ? -13.320 -1.981 42.142 1.00 60.44 249 GLY A N 1
ATOM 1645 C CA . GLY A 1 249 ? -13.261 -3.085 41.183 1.00 60.44 249 GLY A CA 1
ATOM 1646 C C . GLY A 1 249 ? -13.212 -4.499 41.753 1.00 60.44 249 GLY A C 1
ATOM 1647 O O . GLY A 1 249 ? -12.822 -4.740 42.891 1.00 60.44 249 GLY A O 1
ATOM 1648 N N . VAL A 1 250 ? -13.644 -5.472 40.946 1.00 56.97 250 VAL A N 1
ATOM 1649 C CA . VAL A 1 250 ? -13.811 -6.875 41.377 1.00 56.97 250 VAL A CA 1
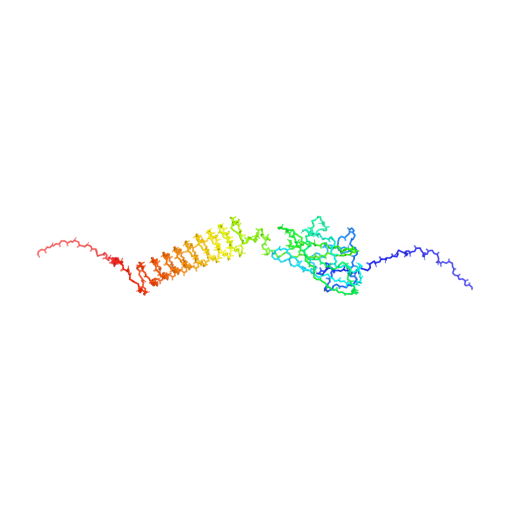ATOM 1650 C C . VAL A 1 250 ? -12.455 -7.566 41.602 1.00 56.97 250 VAL A C 1
ATOM 1652 O O . VAL A 1 250 ? -12.323 -8.364 42.528 1.00 56.97 250 VAL A O 1
ATOM 1655 N N . GLY A 1 251 ? -11.426 -7.207 40.823 1.00 61.25 251 GLY A N 1
ATOM 1656 C CA . GLY A 1 251 ? -10.095 -7.840 40.827 1.00 61.25 251 GLY A CA 1
ATOM 1657 C C . GLY A 1 251 ? -9.119 -7.385 41.920 1.00 61.25 251 GLY A C 1
ATOM 1658 O O . GLY A 1 251 ? -7.963 -7.788 41.892 1.00 61.25 251 GLY A O 1
ATOM 1659 N N . GLY A 1 252 ? -9.571 -6.570 42.873 1.00 62.44 252 GLY A N 1
ATOM 1660 C CA . GLY A 1 252 ? -8.730 -5.958 43.902 1.00 62.44 252 GLY A CA 1
ATOM 1661 C C . GLY A 1 252 ? -8.139 -4.611 43.468 1.00 62.44 252 GLY A C 1
ATOM 1662 O O . GLY A 1 252 ? -7.875 -4.381 42.289 1.00 62.44 252 GLY A O 1
ATOM 1663 N N . ALA A 1 253 ? -7.992 -3.689 44.418 1.00 63.78 253 ALA A N 1
ATOM 1664 C CA . ALA A 1 253 ? -7.496 -2.332 44.173 1.00 63.78 253 ALA A CA 1
ATOM 1665 C C . ALA A 1 253 ? -6.121 -2.153 44.827 1.00 63.78 253 ALA A C 1
ATOM 1667 O O . ALA A 1 253 ? -5.973 -2.431 46.016 1.00 63.78 253 ALA A O 1
ATOM 1668 N N . THR A 1 254 ? -5.117 -1.691 44.084 1.00 68.94 254 THR A N 1
ATOM 1669 C CA . THR A 1 254 ? -3.812 -1.296 44.641 1.00 68.94 254 THR A CA 1
ATOM 1670 C C . THR A 1 254 ? -3.785 0.215 44.826 1.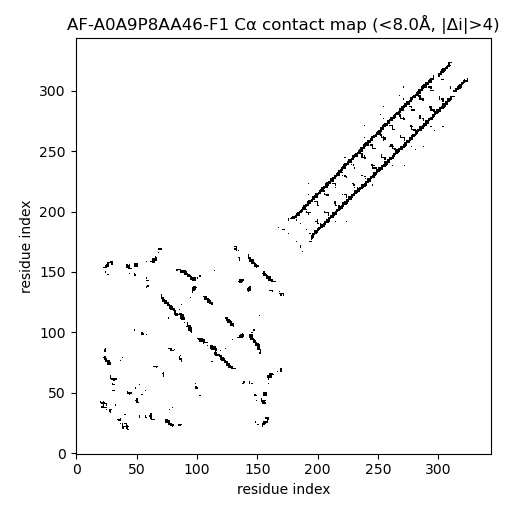00 68.94 254 THR A C 1
ATOM 1672 O O . THR A 1 254 ? -4.126 0.944 43.903 1.00 68.94 254 THR A O 1
ATOM 1675 N N . GLY A 1 255 ? -3.416 0.683 46.014 1.00 62.66 255 GLY A N 1
ATOM 1676 C CA . GLY A 1 255 ? -3.573 2.066 46.445 1.00 62.66 255 GLY A CA 1
ATOM 1677 C C . GLY A 1 255 ? -2.661 3.072 45.758 1.00 62.66 255 GLY A C 1
ATOM 1678 O O . GLY A 1 255 ? -1.714 2.733 45.052 1.00 62.66 255 GLY A O 1
ATOM 1679 N N . SER A 1 256 ? -2.986 4.343 45.977 1.00 63.22 256 SER A N 1
ATOM 1680 C CA . SER A 1 256 ? -2.264 5.496 45.446 1.00 63.22 256 SER A CA 1
ATOM 1681 C C . SER A 1 256 ? -0.919 5.732 46.143 1.00 63.22 256 SER A C 1
ATOM 1683 O O . SER A 1 256 ? -0.806 5.556 47.357 1.00 63.22 256 SER A O 1
ATOM 1685 N N . THR A 1 257 ? 0.070 6.248 45.414 1.00 64.19 257 THR A N 1
ATOM 1686 C CA . THR A 1 257 ? 1.312 6.801 45.982 1.00 64.19 257 THR A CA 1
ATOM 1687 C C . THR A 1 257 ? 1.140 8.316 46.140 1.00 64.19 257 THR A C 1
ATOM 1689 O O . THR A 1 257 ? 1.202 9.030 45.145 1.00 64.19 257 THR A O 1
ATOM 1692 N N . GLY A 1 258 ? 0.879 8.825 47.349 1.00 68.31 258 GLY A N 1
ATOM 1693 C CA . GLY A 1 258 ? 0.633 10.247 47.637 1.00 68.31 258 GLY A CA 1
ATOM 1694 C C . GLY A 1 258 ? -0.533 10.492 48.608 1.00 68.31 258 GLY A C 1
ATOM 1695 O O . GLY A 1 258 ? -0.642 9.814 49.628 1.00 68.31 258 GLY A O 1
ATOM 1696 N N . THR A 1 259 ? -1.391 11.481 48.330 1.00 64.25 259 THR A N 1
ATOM 1697 C CA . THR A 1 259 ? -2.570 11.812 49.154 1.00 64.25 259 THR A CA 1
ATOM 1698 C C . THR A 1 259 ? -3.837 11.235 48.517 1.00 64.25 259 THR A C 1
ATOM 1700 O O . THR A 1 259 ? -4.260 11.734 47.481 1.00 64.25 259 THR A O 1
ATOM 1703 N N . GLY A 1 260 ? -4.479 10.207 49.076 1.00 67.44 260 GLY A N 1
ATOM 1704 C CA . GLY A 1 260 ? -5.569 9.556 48.344 1.00 67.44 260 GLY A CA 1
ATOM 1705 C C . GLY A 1 260 ? -6.352 8.453 49.041 1.00 67.44 260 GLY A C 1
ATOM 1706 O O . GLY A 1 260 ? -5.862 7.810 49.960 1.00 67.44 260 GLY A O 1
ATOM 1707 N N . ALA A 1 261 ? -7.587 8.211 48.600 1.00 64.44 261 ALA A N 1
ATOM 1708 C CA . ALA A 1 261 ? -8.390 7.075 49.058 1.00 64.44 261 ALA A CA 1
ATOM 1709 C C . ALA A 1 261 ? -8.225 5.886 48.100 1.00 64.44 261 ALA A C 1
ATOM 1711 O O . ALA A 1 261 ? -8.265 6.062 46.892 1.00 64.44 261 ALA A O 1
ATOM 1712 N N . THR A 1 262 ? -8.065 4.667 48.608 1.00 68.25 262 THR A N 1
ATOM 1713 C CA . THR A 1 262 ? -8.098 3.433 47.813 1.00 68.25 262 THR A CA 1
ATOM 1714 C C . THR A 1 262 ? -9.514 2.865 47.826 1.00 68.25 262 THR A C 1
ATOM 1716 O O . THR A 1 262 ? -10.099 2.720 48.898 1.00 68.25 262 THR A O 1
ATOM 1719 N N . GLY A 1 263 ? -10.071 2.540 46.662 1.00 64.94 263 GLY A N 1
ATOM 1720 C CA . GLY A 1 263 ? -11.426 2.011 46.522 1.00 64.94 263 GLY A CA 1
ATOM 1721 C C . GLY A 1 263 ? -11.614 0.594 47.073 1.00 64.94 263 GLY A C 1
ATOM 1722 O O . GLY A 1 263 ? -10.671 -0.090 47.467 1.00 64.94 263 GLY A O 1
ATOM 1723 N N . ALA A 1 264 ? -12.875 0.161 47.113 1.00 60.72 264 ALA A N 1
ATOM 1724 C CA . ALA A 1 264 ? -13.288 -1.169 47.554 1.00 60.72 264 ALA A CA 1
ATOM 1725 C C . ALA A 1 264 ? -13.203 -2.212 46.425 1.00 60.72 264 ALA A C 1
ATOM 1727 O O . ALA A 1 264 ? -13.511 -1.905 45.268 1.00 60.72 264 ALA A O 1
ATOM 1728 N N . GLY A 1 265 ? -12.858 -3.460 46.765 1.00 64.69 265 GLY A N 1
ATOM 1729 C CA . GLY A 1 265 ? -12.803 -4.546 45.786 1.00 64.69 265 GLY A CA 1
ATOM 17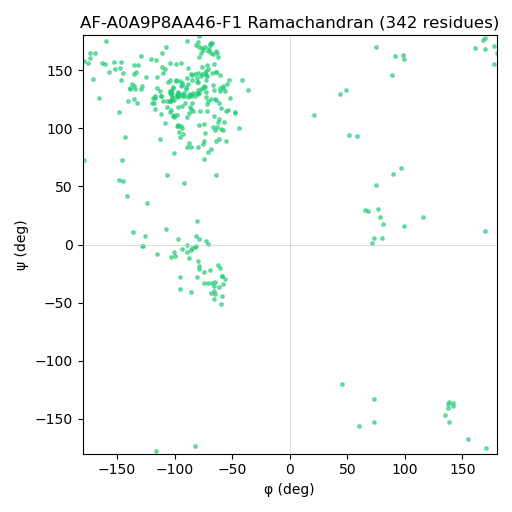30 C C . GLY A 1 265 ? -12.945 -5.958 46.350 1.00 64.69 265 GLY A C 1
ATOM 1731 O O . GLY A 1 265 ? -12.543 -6.244 47.475 1.00 64.69 265 GLY A O 1
ATOM 1732 N N . ALA A 1 266 ? -13.526 -6.870 45.564 1.00 64.56 266 ALA A N 1
ATOM 1733 C CA . ALA A 1 266 ? -13.778 -8.245 46.008 1.00 64.56 266 ALA A CA 1
ATOM 1734 C C . ALA A 1 266 ? -12.467 -9.023 46.247 1.00 64.56 266 ALA A C 1
ATOM 1736 O O . ALA A 1 266 ? -12.343 -9.696 47.267 1.00 64.56 266 ALA A O 1
ATOM 1737 N N . GLY A 1 267 ? -11.459 -8.850 45.384 1.00 64.25 267 GLY A N 1
ATOM 1738 C CA . GLY A 1 267 ? -10.123 -9.455 45.521 1.00 64.25 267 GLY A CA 1
ATOM 1739 C C . GLY A 1 267 ? -9.232 -8.902 46.645 1.00 64.25 267 GLY A C 1
ATOM 1740 O O . GLY A 1 267 ? -8.115 -9.380 46.805 1.00 64.25 267 GLY A O 1
ATOM 1741 N N . GLY A 1 268 ? -9.710 -7.927 47.428 1.00 64.25 268 GLY A N 1
ATOM 1742 C CA . GLY A 1 268 ? -8.941 -7.246 48.475 1.00 64.25 268 GLY A CA 1
ATOM 1743 C C . GLY A 1 268 ? -8.380 -5.886 48.039 1.00 64.25 268 GLY A C 1
ATOM 1744 O O . GLY A 1 268 ? -8.288 -5.588 46.850 1.00 64.25 268 GLY A O 1
ATOM 1745 N N . ALA A 1 269 ? -8.047 -5.025 49.002 1.00 64.25 269 ALA A N 1
ATOM 1746 C CA . ALA A 1 269 ? -7.493 -3.689 48.752 1.00 64.25 269 ALA A CA 1
ATOM 1747 C C . ALA A 1 269 ? -6.076 -3.594 49.331 1.00 64.25 269 ALA A C 1
ATOM 1749 O O . ALA A 1 269 ? -5.875 -3.882 50.504 1.00 64.25 269 ALA A O 1
ATOM 1750 N N . THR A 1 270 ? -5.084 -3.198 48.535 1.00 70.38 270 THR A N 1
ATOM 1751 C CA . THR A 1 270 ? -3.728 -2.888 49.017 1.00 70.38 270 THR A CA 1
ATOM 1752 C C . THR A 1 270 ? -3.606 -1.385 49.214 1.00 70.38 270 THR A C 1
ATOM 1754 O O . THR A 1 270 ? -3.966 -0.635 48.319 1.00 70.38 270 THR A O 1
ATOM 1757 N N . GLY A 1 271 ? -3.143 -0.943 50.378 1.00 63.19 271 GLY A N 1
ATOM 1758 C CA . GLY A 1 271 ? -3.224 0.442 50.822 1.00 63.19 271 GLY A CA 1
ATOM 1759 C C . GLY A 1 271 ? -2.306 1.414 50.091 1.00 63.19 271 GLY A C 1
ATOM 1760 O O . GLY A 1 271 ? -1.391 1.037 49.363 1.00 63.19 271 GLY A O 1
ATOM 1761 N N . SER A 1 272 ? -2.577 2.699 50.305 1.00 63.81 272 SER A N 1
ATOM 1762 C CA . SER A 1 272 ? -1.820 3.818 49.745 1.00 63.81 272 SER A CA 1
ATOM 1763 C C . SER A 1 272 ? -0.445 3.986 50.403 1.00 63.81 272 SER A C 1
ATOM 1765 O O . SER A 1 272 ? -0.311 3.821 51.617 1.00 63.81 272 SER A O 1
ATOM 1767 N N . THR A 1 273 ? 0.558 4.418 49.639 1.00 66.44 273 THR A N 1
ATOM 1768 C CA . THR A 1 273 ? 1.836 4.924 50.166 1.00 66.44 273 THR A CA 1
ATOM 1769 C C . THR A 1 273 ? 1.739 6.450 50.305 1.00 66.44 273 THR A C 1
ATOM 1771 O O . THR A 1 273 ? 1.842 7.154 49.309 1.00 66.44 273 THR A O 1
ATOM 1774 N N . GLY A 1 274 ? 1.498 6.978 51.511 1.00 69.62 274 GLY A N 1
ATOM 1775 C CA . GLY A 1 274 ? 1.344 8.413 51.801 1.00 69.62 274 GLY A CA 1
ATOM 1776 C C . GLY A 1 274 ? 0.209 8.729 52.790 1.00 69.62 274 GLY A C 1
ATOM 1777 O O . GLY A 1 274 ? 0.097 8.069 53.821 1.00 69.62 274 GLY A O 1
ATOM 1778 N N . THR A 1 275 ? -0.610 9.751 52.514 1.00 66.38 275 THR A N 1
ATOM 1779 C CA . THR A 1 275 ? -1.757 10.157 53.355 1.00 66.38 275 THR A CA 1
ATOM 1780 C C . THR A 1 275 ? -3.065 9.652 52.743 1.00 66.38 275 THR A C 1
ATOM 1782 O O . THR A 1 275 ? -3.467 10.163 51.704 1.00 66.38 275 THR A O 1
ATOM 1785 N N . GLY A 1 276 ? -3.763 8.680 53.333 1.00 68.81 276 GLY A N 1
ATOM 1786 C CA . GLY A 1 276 ? -4.891 8.058 52.634 1.00 68.81 276 GLY A CA 1
ATOM 1787 C C . GLY A 1 276 ? -5.752 7.061 53.400 1.00 68.81 276 GLY A C 1
ATOM 1788 O O . GLY A 1 276 ? -5.343 6.510 54.414 1.00 68.81 276 GLY A O 1
ATOM 1789 N N . ALA A 1 277 ? -6.967 6.809 52.913 1.00 66.69 277 ALA A N 1
ATOM 1790 C CA . ALA A 1 277 ? -7.850 5.764 53.441 1.00 66.69 277 ALA A CA 1
ATOM 1791 C C . ALA A 1 277 ? -7.811 4.534 52.527 1.00 66.69 277 ALA A C 1
ATOM 1793 O O . ALA A 1 277 ? -7.913 4.677 51.317 1.00 66.69 277 ALA A O 1
ATOM 1794 N N . THR A 1 278 ? -7.695 3.326 53.072 1.00 68.50 278 THR A N 1
ATOM 1795 C CA . THR A 1 278 ? -7.783 2.075 52.301 1.00 68.50 278 THR A CA 1
ATOM 1796 C C . THR A 1 278 ? -9.200 1.514 52.394 1.00 68.50 278 THR A C 1
ATOM 1798 O O . THR A 1 278 ? -9.727 1.379 53.497 1.00 68.50 278 THR A O 1
ATOM 1801 N N . GLY A 1 279 ? -9.826 1.205 51.258 1.00 66.00 279 GLY A N 1
ATOM 1802 C CA . GLY A 1 279 ? -11.189 0.680 51.176 1.00 66.00 279 GLY A CA 1
ATOM 1803 C C . GLY A 1 279 ? -11.359 -0.744 51.718 1.00 66.00 279 GLY A C 1
ATOM 1804 O O . GLY A 1 279 ? -10.402 -1.421 52.088 1.00 66.00 279 GLY A O 1
ATOM 1805 N N . ALA A 1 280 ? -12.615 -1.193 51.774 1.00 60.44 280 ALA A N 1
ATOM 1806 C CA . ALA A 1 280 ? -13.000 -2.529 52.227 1.00 60.44 280 ALA A CA 1
ATOM 1807 C C . ALA A 1 280 ? -12.931 -3.565 51.091 1.00 60.44 280 ALA A C 1
ATOM 1809 O O . ALA A 1 280 ? -13.242 -3.253 49.939 1.00 60.44 280 ALA A O 1
ATOM 1810 N N . GLY A 1 281 ? -12.589 -4.816 51.409 1.00 64.12 281 GLY A N 1
ATOM 1811 C CA . GLY A 1 281 ? -12.560 -5.893 50.419 1.00 64.12 281 GLY A CA 1
ATOM 1812 C C . GLY A 1 281 ? -12.813 -7.283 50.991 1.00 64.12 281 GLY A C 1
ATOM 1813 O O . GLY A 1 281 ? -12.517 -7.558 52.153 1.00 64.12 281 GLY A O 1
ATOM 1814 N N . VAL A 1 282 ? -13.375 -8.181 50.177 1.00 60.19 282 VAL A N 1
ATOM 1815 C CA . VAL A 1 282 ? -13.703 -9.550 50.621 1.00 60.19 282 VAL A CA 1
ATOM 1816 C C . VAL A 1 282 ? -12.417 -10.349 50.874 1.00 60.19 282 VAL A C 1
ATOM 1818 O O . VAL A 1 282 ? -12.304 -10.991 51.914 1.00 60.19 282 VAL A O 1
ATOM 1821 N N . GLY A 1 283 ? -11.410 -10.213 50.003 1.00 63.25 283 GLY A N 1
ATOM 1822 C CA . GLY A 1 283 ? -10.086 -10.843 50.125 1.00 63.25 283 GLY A CA 1
ATOM 1823 C C . GLY A 1 283 ? -9.149 -10.276 51.204 1.00 63.25 283 GLY A C 1
ATOM 1824 O O . GLY A 1 283 ? -8.018 -10.737 51.308 1.00 63.25 283 GLY A O 1
ATOM 1825 N N . GLY A 1 284 ? -9.599 -9.307 52.009 1.00 62.94 284 GLY A N 1
ATOM 1826 C CA . GLY A 1 284 ? -8.780 -8.622 53.017 1.00 62.94 284 GLY A CA 1
ATOM 1827 C C . GLY A 1 284 ? -8.233 -7.267 52.552 1.00 62.94 284 GLY A C 1
ATOM 1828 O O . GLY A 1 284 ? -8.266 -6.941 51.365 1.00 62.94 284 GLY A O 1
ATOM 1829 N N . ALA A 1 285 ? -7.780 -6.442 53.497 1.00 62.53 285 ALA A N 1
ATOM 1830 C CA . ALA A 1 285 ? -7.182 -5.133 53.218 1.00 62.53 285 ALA A CA 1
ATOM 1831 C C . ALA A 1 285 ? -5.735 -5.091 53.733 1.00 62.53 285 ALA A C 1
ATOM 1833 O O . ALA A 1 285 ? -5.503 -5.284 54.923 1.00 62.53 285 ALA A O 1
ATOM 1834 N N . THR A 1 286 ? -4.761 -4.834 52.864 1.00 68.69 286 THR A N 1
ATOM 1835 C CA . THR A 1 286 ? -3.364 -4.588 53.253 1.00 68.69 286 THR A CA 1
ATOM 1836 C C . THR A 1 286 ? -3.193 -3.096 53.518 1.00 68.69 286 THR A C 1
ATOM 1838 O O . THR A 1 286 ? -3.580 -2.286 52.686 1.00 68.69 286 THR A O 1
ATOM 1841 N N . GLY A 1 287 ? -2.663 -2.719 54.679 1.00 61.00 287 GLY A N 1
ATOM 1842 C CA . GLY A 1 287 ? -2.684 -1.348 55.183 1.00 61.00 287 GLY A CA 1
ATOM 1843 C C . GLY A 1 287 ? -1.825 -0.347 54.410 1.00 61.00 287 GLY A C 1
ATOM 1844 O O . GLY A 1 287 ? -0.953 -0.698 53.618 1.00 61.00 287 GLY A O 1
ATOM 1845 N N . SER A 1 288 ? -2.084 0.935 54.666 1.00 61.69 288 SER A N 1
ATOM 1846 C CA . SER A 1 288 ? -1.346 2.061 54.089 1.00 61.69 288 SER A CA 1
ATOM 1847 C C . SER A 1 288 ? 0.067 2.196 54.669 1.00 61.69 288 SER A C 1
ATOM 1849 O O . SER A 1 288 ? 0.283 2.009 55.870 1.00 61.69 288 SER A O 1
ATOM 1851 N N . THR A 1 289 ? 1.020 2.615 53.840 1.00 65.19 289 THR A N 1
ATOM 1852 C CA . THR A 1 289 ? 2.357 3.055 54.262 1.00 65.19 289 THR A CA 1
ATOM 1853 C C . THR A 1 289 ? 2.322 4.577 54.459 1.00 65.19 289 THR A C 1
ATOM 1855 O O . THR A 1 289 ? 2.432 5.309 53.484 1.00 65.19 289 THR A O 1
ATOM 1858 N N . GLY A 1 290 ? 2.109 5.078 55.685 1.00 67.19 290 GLY A N 1
ATOM 1859 C CA . GLY A 1 290 ? 1.992 6.520 55.987 1.00 67.19 290 GLY A CA 1
ATOM 1860 C C . GLY A 1 290 ? 0.825 6.900 56.920 1.00 67.19 290 GLY A C 1
ATOM 1861 O O . GLY A 1 290 ? 0.503 6.154 57.840 1.00 67.19 290 GLY A O 1
ATOM 1862 N N . THR A 1 291 ? 0.222 8.082 56.737 1.00 63.03 291 THR A N 1
ATOM 1863 C CA . THR A 1 291 ? -0.922 8.580 57.539 1.00 63.03 291 THR A CA 1
ATOM 1864 C C . THR A 1 291 ? -2.227 8.021 56.970 1.00 63.03 291 THR A C 1
ATOM 1866 O O . THR A 1 291 ? -2.585 8.386 55.856 1.00 63.03 291 THR A O 1
ATOM 1869 N N . GLY A 1 292 ? -2.984 7.173 57.672 1.00 65.75 292 GLY A N 1
ATOM 1870 C CA . GLY A 1 292 ? -4.167 6.598 57.019 1.00 65.75 292 GLY A CA 1
ATOM 1871 C C . GLY A 1 292 ? -5.062 5.648 57.800 1.00 65.75 292 GLY A C 1
ATOM 1872 O O . GLY A 1 292 ? -4.648 5.033 58.775 1.00 65.75 292 GLY A O 1
ATOM 1873 N N . ALA A 1 293 ? -6.313 5.513 57.359 1.00 64.31 293 ALA A N 1
ATOM 1874 C CA . ALA A 1 293 ? -7.250 4.518 57.886 1.00 64.31 293 ALA A CA 1
ATOM 1875 C C . ALA A 1 293 ? -7.206 3.248 57.026 1.00 64.31 293 ALA A C 1
ATOM 1877 O O . ALA A 1 293 ? -7.194 3.338 55.800 1.00 64.31 293 ALA A O 1
ATOM 1878 N N . THR A 1 294 ? -7.211 2.065 57.644 1.00 64.44 294 THR A N 1
ATOM 1879 C CA . THR A 1 294 ? -7.330 0.789 56.913 1.00 64.44 294 THR A CA 1
ATOM 1880 C C . THR A 1 294 ? -8.743 0.234 57.081 1.00 64.44 294 THR A C 1
ATOM 1882 O O . THR A 1 294 ? -9.206 0.057 58.210 1.00 64.44 294 THR A O 1
ATOM 1885 N N . GLY A 1 295 ? -9.436 -0.004 55.966 1.00 62.75 295 GLY A N 1
ATOM 1886 C CA . GLY A 1 295 ? -10.791 -0.548 55.931 1.00 62.75 295 GLY A CA 1
ATOM 1887 C C . GLY A 1 295 ? -10.886 -1.996 56.417 1.00 62.75 295 GLY A C 1
ATOM 1888 O O . GLY A 1 295 ? -9.892 -2.711 56.524 1.00 62.75 295 GLY A O 1
ATOM 1889 N N . ALA A 1 296 ? -12.112 -2.429 56.716 1.00 56.50 296 ALA A N 1
ATOM 1890 C CA . ALA A 1 296 ? -12.403 -3.794 57.143 1.00 56.50 296 ALA A CA 1
ATOM 1891 C C . ALA A 1 296 ? -12.481 -4.748 55.939 1.00 56.50 296 ALA A C 1
ATOM 1893 O O . ALA A 1 296 ? -13.060 -4.407 54.906 1.00 56.50 296 ALA A O 1
ATOM 1894 N N . GLY A 1 297 ? -11.946 -5.960 56.084 1.00 58.78 297 GLY A N 1
ATOM 1895 C CA . GLY A 1 297 ? -12.066 -7.016 55.083 1.00 58.78 297 GLY A CA 1
ATOM 1896 C C . GLY A 1 297 ? -12.451 -8.353 55.700 1.00 58.78 297 GLY A C 1
ATOM 1897 O O . GLY A 1 297 ? -12.085 -8.645 56.837 1.00 58.78 297 GLY A O 1
ATOM 1898 N N . VAL A 1 298 ? -13.199 -9.167 54.950 1.0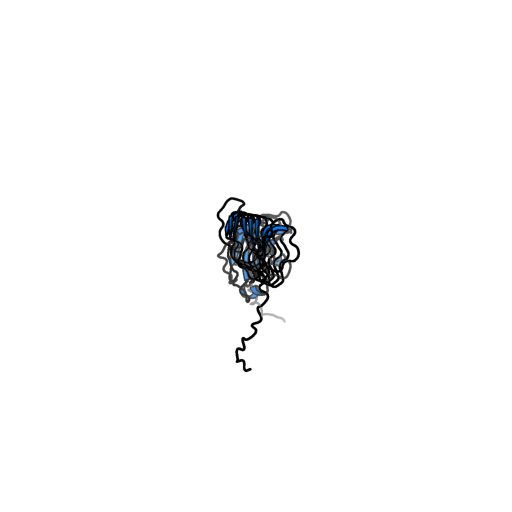0 54.66 298 VAL A N 1
ATOM 1899 C CA . VAL A 1 298 ? -13.697 -10.471 55.431 1.00 54.66 298 VAL A CA 1
ATOM 1900 C C . VAL A 1 298 ? -12.537 -11.456 55.643 1.00 54.66 298 VAL A C 1
ATOM 1902 O O . VAL A 1 298 ? -12.567 -12.238 56.587 1.00 54.66 298 VAL A O 1
ATOM 1905 N N . GLY A 1 299 ? -11.481 -11.363 54.826 1.00 58.19 299 GLY A N 1
ATOM 1906 C CA . GLY A 1 299 ? -10.230 -12.121 54.972 1.00 58.19 299 GLY A CA 1
ATOM 1907 C C . GLY A 1 299 ? -9.246 -11.600 56.034 1.00 58.19 299 GLY A C 1
ATOM 1908 O O . GLY A 1 299 ? -8.149 -12.140 56.145 1.00 58.19 299 GLY A O 1
ATOM 1909 N N . GLY A 1 300 ? -9.612 -10.572 56.811 1.00 56.00 300 GLY A N 1
ATOM 1910 C CA . GLY A 1 300 ? -8.717 -9.893 57.755 1.00 56.00 300 GLY A CA 1
ATOM 1911 C C . GLY A 1 300 ? -7.995 -8.687 57.144 1.00 56.00 300 GLY A C 1
ATOM 1912 O O . GLY A 1 300 ? -7.939 -8.517 55.926 1.00 56.00 300 GLY A O 1
ATOM 1913 N N . ALA A 1 301 ? -7.469 -7.811 58.000 1.00 57.41 301 ALA A N 1
ATOM 1914 C CA . ALA A 1 301 ? -6.696 -6.643 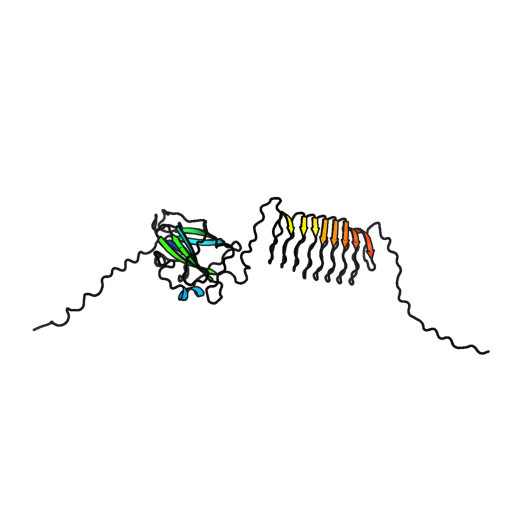57.582 1.00 57.41 301 ALA A CA 1
ATOM 1915 C C . ALA A 1 301 ? -5.224 -6.801 57.999 1.00 57.41 301 ALA A C 1
ATOM 1917 O O . ALA A 1 301 ? -4.920 -7.075 59.161 1.00 57.41 301 ALA A O 1
ATOM 1918 N N . THR A 1 302 ? -4.285 -6.635 57.072 1.00 60.94 302 THR A N 1
ATOM 1919 C CA . THR A 1 302 ? -2.852 -6.544 57.392 1.00 60.94 302 THR A CA 1
ATOM 1920 C C . THR A 1 302 ? -2.531 -5.086 57.714 1.00 60.94 302 THR A C 1
ATOM 1922 O O . THR A 1 302 ? -2.952 -4.196 56.985 1.00 60.94 302 THR A O 1
ATOM 1925 N N . GLY A 1 303 ? -1.869 -4.823 58.844 1.00 55.56 303 GLY A N 1
ATOM 1926 C CA . GLY A 1 303 ? -1.790 -3.480 59.438 1.00 55.56 303 GLY A CA 1
ATOM 1927 C C . GLY A 1 303 ? -1.096 -2.400 58.592 1.00 55.56 303 GLY A C 1
ATOM 1928 O O . GLY A 1 303 ? -0.342 -2.681 57.665 1.00 55.56 303 GLY A O 1
ATOM 1929 N N . SER A 1 304 ? -1.355 -1.136 58.938 1.00 56.59 304 SER A N 1
ATOM 1930 C CA . SER A 1 304 ? -0.693 0.041 58.365 1.00 56.59 304 SER A CA 1
ATOM 1931 C C . SER A 1 304 ? 0.716 0.226 58.937 1.00 56.59 304 SER A C 1
ATOM 1933 O O . SER A 1 304 ? 0.903 0.219 60.158 1.00 56.59 304 SER A O 1
ATOM 1935 N N . THR A 1 305 ? 1.699 0.490 58.082 1.00 57.72 305 THR A N 1
ATOM 1936 C CA . THR A 1 305 ? 3.024 0.978 58.489 1.00 57.72 305 THR A CA 1
ATOM 1937 C C . THR A 1 305 ? 2.990 2.512 58.517 1.00 57.72 305 THR A C 1
ATOM 1939 O O . THR A 1 305 ? 3.318 3.161 57.524 1.00 57.72 305 THR A O 1
ATOM 1942 N N . GLY A 1 306 ? 2.518 3.096 59.627 1.00 57.91 306 GLY A N 1
ATOM 1943 C CA . GLY A 1 306 ? 2.428 4.550 59.850 1.00 57.91 306 GLY A CA 1
ATOM 1944 C C . GLY A 1 306 ? 1.341 4.961 60.864 1.00 57.91 306 GLY A C 1
ATOM 1945 O O . GLY A 1 306 ? 0.843 4.117 61.606 1.00 57.91 306 GLY A O 1
ATOM 1946 N N . THR A 1 307 ? 0.992 6.250 60.952 1.00 56.12 307 THR A N 1
ATOM 1947 C CA . THR A 1 307 ? -0.020 6.777 61.893 1.00 56.12 307 THR A CA 1
ATOM 1948 C C . THR A 1 307 ? -1.435 6.511 61.367 1.00 56.12 307 THR A C 1
ATOM 1950 O O . THR A 1 307 ? -1.917 7.192 60.460 1.00 56.12 307 THR A O 1
ATOM 1953 N N . GLY A 1 308 ? -2.117 5.503 61.916 1.00 55.00 308 GLY A N 1
ATOM 1954 C CA . GLY A 1 308 ? -3.399 5.057 61.374 1.00 55.00 308 GLY A CA 1
ATOM 1955 C C . GLY A 1 308 ? -4.356 4.406 62.364 1.00 55.00 308 GLY A C 1
ATOM 1956 O O . GLY A 1 308 ? -3.950 3.888 63.403 1.00 55.00 308 GLY A O 1
ATOM 1957 N N . THR A 1 309 ? -5.647 4.432 62.015 1.00 54.00 309 THR A N 1
ATOM 1958 C CA . THR A 1 309 ? -6.724 3.726 62.726 1.00 54.00 309 THR A CA 1
ATOM 1959 C C . THR A 1 309 ? -7.128 2.487 61.921 1.00 54.00 309 THR A C 1
ATOM 1961 O O . THR A 1 309 ? -7.454 2.574 60.737 1.00 54.00 309 THR A O 1
ATOM 1964 N N . GLY A 1 310 ? -7.056 1.312 62.547 1.00 54.03 310 GLY A N 1
ATOM 1965 C CA . GLY A 1 310 ? -7.544 0.055 61.974 1.00 54.03 310 GLY A CA 1
ATOM 1966 C C . GLY A 1 310 ? -8.864 -0.348 62.623 1.00 54.03 310 GLY A C 1
ATOM 1967 O O . GLY A 1 310 ? -9.030 -0.181 63.833 1.00 54.03 310 GLY A O 1
ATOM 1968 N N . VAL A 1 311 ? -9.797 -0.891 61.843 1.00 51.09 311 VAL A N 1
ATOM 1969 C CA . VAL A 1 311 ? -11.045 -1.462 62.372 1.00 51.09 311 VAL A CA 1
ATOM 1970 C C . VAL A 1 311 ? -10.932 -2.991 62.403 1.00 51.09 311 VAL A C 1
ATOM 1972 O O . VAL A 1 311 ? -10.585 -3.597 61.398 1.00 51.09 311 VAL A O 1
ATOM 1975 N N . GLY A 1 312 ? -11.202 -3.573 63.581 1.00 47.84 312 GLY A N 1
ATOM 1976 C CA . GLY A 1 312 ? -11.426 -4.993 63.916 1.00 47.84 312 GLY A CA 1
ATOM 1977 C C . GLY A 1 312 ? -10.895 -6.091 62.979 1.00 47.84 312 GLY A C 1
ATOM 1978 O O . GLY A 1 312 ? -11.478 -6.335 61.929 1.00 47.84 312 GLY A O 1
ATOM 1979 N N . GLY A 1 313 ? -9.886 -6.846 63.447 1.00 47.16 313 GLY A N 1
ATOM 1980 C CA . GLY A 1 313 ? -9.395 -8.085 62.814 1.00 47.16 313 GLY A CA 1
ATOM 1981 C C . GLY A 1 313 ? -7.950 -8.043 62.295 1.00 47.16 313 GLY A C 1
ATOM 1982 O O . GLY A 1 313 ? -7.621 -8.784 61.372 1.00 47.16 313 GLY A O 1
ATOM 1983 N N . THR A 1 314 ? -7.090 -7.166 62.829 1.00 44.75 314 THR A N 1
ATOM 1984 C CA . THR A 1 314 ? -5.753 -6.917 62.271 1.00 44.75 314 THR A CA 1
ATOM 1985 C C . THR A 1 314 ? -4.658 -7.838 62.818 1.00 44.75 314 THR A C 1
ATOM 1987 O O . THR A 1 314 ? -4.549 -8.054 64.022 1.00 44.75 314 THR A O 1
ATOM 1990 N N . THR A 1 315 ? -3.775 -8.320 61.937 1.00 44.97 315 THR A N 1
ATOM 1991 C CA . THR A 1 315 ? -2.434 -8.816 62.307 1.00 44.97 315 THR A CA 1
ATOM 1992 C C . THR A 1 315 ? -1.397 -7.780 61.856 1.00 44.97 315 THR A C 1
ATOM 1994 O O . THR A 1 315 ? -1.303 -7.480 60.667 1.00 44.97 315 THR A O 1
ATOM 1997 N N . GLY A 1 316 ? -0.640 -7.208 62.804 1.00 48.28 316 GLY A N 1
ATOM 1998 C CA . GLY A 1 316 ? 0.593 -6.446 62.535 1.00 48.28 316 GLY A CA 1
ATOM 1999 C C . GLY A 1 316 ? 0.486 -4.929 62.288 1.00 48.28 316 GLY A C 1
ATOM 2000 O O . GLY A 1 316 ? 0.921 -4.462 61.243 1.00 48.28 316 GLY A O 1
ATOM 2001 N N . SER A 1 317 ? -0.015 -4.126 63.236 1.00 48.19 317 SER A N 1
ATOM 2002 C CA . SER A 1 317 ? 0.165 -2.656 63.210 1.00 48.19 317 SER A CA 1
ATOM 2003 C C . SER A 1 317 ? 1.433 -2.235 63.970 1.00 48.19 317 SER A C 1
ATOM 2005 O O . SER A 1 317 ? 1.532 -2.505 65.165 1.00 48.19 317 SER A O 1
ATOM 2007 N N . THR A 1 318 ? 2.377 -1.542 63.324 1.00 45.38 318 THR A N 1
ATOM 2008 C CA . THR A 1 318 ? 3.645 -1.068 63.935 1.00 45.38 318 THR A CA 1
ATOM 2009 C C . THR A 1 318 ? 3.696 0.450 64.187 1.00 45.38 318 THR A C 1
ATOM 2011 O O . THR A 1 318 ? 4.764 0.992 64.458 1.00 45.38 318 THR A O 1
ATOM 2014 N N . GLY A 1 319 ? 2.561 1.158 64.113 1.00 44.03 319 GLY A N 1
ATOM 2015 C CA . GLY A 1 319 ? 2.503 2.625 64.181 1.00 44.03 319 GLY A CA 1
ATOM 2016 C C . GLY A 1 319 ? 1.918 3.234 65.464 1.00 44.03 319 GLY A C 1
ATOM 2017 O O . GLY A 1 319 ? 1.040 2.669 66.115 1.00 44.03 319 GLY A O 1
ATOM 2018 N N . THR A 1 320 ? 2.378 4.441 65.800 1.00 40.69 320 THR A N 1
ATOM 2019 C CA . THR A 1 320 ? 1.939 5.295 66.917 1.00 40.69 320 THR A CA 1
ATOM 2020 C C . THR A 1 320 ? 0.578 5.953 66.627 1.00 40.69 320 THR A C 1
ATOM 2022 O O . THR A 1 320 ? 0.522 7.051 66.085 1.00 40.69 320 THR A O 1
ATOM 2025 N N . GLY A 1 321 ? -0.546 5.308 66.966 1.00 43.44 321 GLY A N 1
ATOM 2026 C CA . GLY A 1 321 ? -1.865 5.965 66.833 1.00 43.44 321 GLY A CA 1
ATOM 2027 C C . GLY A 1 321 ? -3.139 5.127 67.000 1.00 43.44 321 GLY A C 1
ATOM 2028 O O . GLY A 1 321 ? -4.218 5.613 66.669 1.00 43.44 321 GLY A O 1
ATOM 2029 N N . ALA A 1 322 ? -3.068 3.887 67.489 1.00 42.81 322 ALA A N 1
ATOM 2030 C CA . ALA A 1 322 ? -4.245 3.023 67.583 1.00 42.81 322 ALA A CA 1
ATOM 2031 C C . ALA A 1 322 ? -5.129 3.344 68.808 1.00 42.81 322 ALA A C 1
ATOM 2033 O O . ALA A 1 322 ? -5.050 2.668 69.831 1.00 42.81 322 ALA A O 1
ATOM 2034 N N . THR A 1 323 ? -6.019 4.333 68.699 1.00 40.00 323 THR A N 1
ATOM 2035 C CA . THR A 1 323 ? -7.129 4.516 69.655 1.00 40.00 323 THR A CA 1
ATOM 2036 C C . THR A 1 323 ? -8.415 3.952 69.050 1.00 40.00 323 THR A C 1
ATOM 2038 O O . THR A 1 323 ? -9.240 4.679 68.504 1.00 40.00 323 THR A O 1
ATOM 2041 N N . GLY A 1 324 ? -8.578 2.628 69.097 1.00 39.16 324 GLY A N 1
ATOM 2042 C CA . GLY A 1 324 ? -9.826 1.954 68.735 1.00 39.16 324 GLY A CA 1
ATOM 2043 C C . GLY A 1 324 ? -10.581 1.523 69.989 1.00 39.16 324 GLY A C 1
ATOM 2044 O O . GLY A 1 324 ? -10.098 0.672 70.730 1.00 39.16 324 GLY A O 1
ATOM 2045 N N . ASN A 1 325 ? -11.768 2.086 70.234 1.00 37.25 325 ASN A N 1
ATOM 2046 C CA . ASN A 1 325 ? -12.665 1.610 71.289 1.00 37.25 325 ASN A CA 1
ATOM 2047 C C . ASN A 1 325 ? -13.086 0.162 70.993 1.00 37.25 325 ASN A C 1
ATOM 2049 O O . ASN A 1 325 ? -13.944 -0.089 70.146 1.00 37.25 325 ASN A O 1
ATOM 2053 N N . VAL A 1 326 ? -12.521 -0.798 71.725 1.00 33.22 326 VAL A N 1
ATOM 2054 C CA . VAL A 1 326 ? -12.982 -2.188 71.723 1.00 33.22 326 VAL A CA 1
ATOM 2055 C C . VAL A 1 326 ? -14.273 -2.263 72.543 1.00 33.22 326 VAL A C 1
ATOM 2057 O O . VAL A 1 326 ? -14.255 -2.568 73.732 1.00 33.22 326 VAL A O 1
ATOM 2060 N N . ARG A 1 327 ? -15.431 -2.010 71.923 1.00 37.34 327 ARG A N 1
ATOM 2061 C CA . ARG A 1 327 ? -16.664 -2.672 72.373 1.00 37.34 327 ARG A CA 1
ATOM 2062 C C . ARG A 1 327 ? -16.751 -3.996 71.635 1.00 37.34 327 ARG A C 1
ATOM 2064 O O . ARG A 1 327 ? -17.327 -4.090 70.557 1.00 37.34 327 ARG A O 1
ATOM 2071 N N . ALA A 1 328 ? -16.129 -5.009 72.229 1.00 34.97 328 ALA A N 1
ATOM 2072 C CA . ALA A 1 328 ? -16.337 -6.392 71.852 1.00 34.97 328 ALA A CA 1
ATOM 2073 C C . ALA A 1 328 ? -17.837 -6.706 71.977 1.00 34.97 328 ALA A C 1
ATOM 2075 O O . ALA A 1 328 ? -18.370 -6.834 73.079 1.00 34.97 328 ALA A O 1
ATOM 2076 N N . ALA A 1 329 ? -18.531 -6.805 70.844 1.00 37.03 329 ALA A N 1
ATOM 2077 C CA . ALA A 1 329 ? -19.839 -7.436 70.777 1.00 37.03 329 ALA A CA 1
ATOM 2078 C C . ALA A 1 329 ? -19.632 -8.955 70.869 1.00 37.03 329 ALA A C 1
ATOM 2080 O O . ALA A 1 329 ? -19.720 -9.674 69.878 1.00 37.03 329 ALA A O 1
ATOM 2081 N N . ILE A 1 330 ? -19.300 -9.439 72.068 1.00 39.31 330 ILE A N 1
ATOM 2082 C CA . ILE A 1 330 ? -19.434 -10.859 72.387 1.00 39.31 330 ILE A CA 1
ATOM 2083 C C . ILE A 1 330 ? -20.936 -11.102 72.503 1.00 39.31 330 ILE A C 1
ATOM 2085 O O . ILE A 1 330 ? -21.611 -10.494 73.335 1.00 39.31 330 ILE A O 1
ATOM 2089 N N . GLY A 1 331 ? -21.457 -11.922 71.591 1.00 37.38 331 GLY A N 1
ATOM 2090 C CA . GLY A 1 331 ? -22.873 -12.228 71.449 1.00 37.38 331 GLY A CA 1
ATOM 2091 C C . GLY A 1 331 ? -23.525 -12.575 72.784 1.00 37.38 331 GLY A C 1
ATOM 2092 O O . GLY A 1 331 ? -23.236 -13.605 73.392 1.00 37.38 331 GLY A O 1
ATOM 2093 N N . GLY A 1 332 ? -24.438 -11.707 73.220 1.00 32.53 332 GLY A N 1
ATOM 2094 C CA . GLY A 1 332 ? -25.349 -11.988 74.316 1.00 32.53 332 GLY A CA 1
ATOM 2095 C C . GLY A 1 332 ? -26.256 -13.149 73.931 1.00 32.53 332 GLY A C 1
ATOM 2096 O O . GLY A 1 332 ? -27.233 -12.972 73.202 1.00 32.53 332 GLY A O 1
ATOM 2097 N N . SER A 1 333 ? -25.933 -14.337 74.432 1.00 37.47 333 SER A N 1
ATOM 2098 C CA . SER A 1 333 ? -26.868 -15.455 74.450 1.00 37.47 333 SER A CA 1
ATOM 2099 C C . SER A 1 333 ? -28.010 -15.084 75.389 1.00 37.47 333 SER A C 1
ATOM 2101 O O . SER A 1 333 ? -27.833 -14.943 76.598 1.00 37.47 333 SER A O 1
ATOM 2103 N N . ARG A 1 334 ? -29.188 -14.860 74.807 1.00 44.41 334 ARG A N 1
ATOM 2104 C CA . ARG A 1 334 ? -30.445 -14.665 75.526 1.00 44.41 334 ARG A CA 1
ATOM 2105 C C . ARG A 1 334 ? -30.749 -15.929 76.337 1.00 44.41 334 ARG A C 1
ATOM 2107 O O . ARG A 1 334 ? -31.134 -16.938 75.760 1.00 44.41 334 ARG A O 1
ATOM 2114 N N . ALA A 1 335 ? -30.610 -15.868 77.658 1.00 40.75 335 ALA A N 1
ATOM 2115 C CA . ALA A 1 335 ? -31.234 -16.838 78.552 1.00 40.75 335 ALA A CA 1
ATOM 2116 C C . ALA A 1 335 ? -32.712 -16.445 78.751 1.00 40.75 335 ALA A C 1
ATOM 2118 O O . ALA A 1 335 ? -32.986 -15.269 79.021 1.00 40.75 335 ALA A O 1
ATOM 2119 N N . PRO A 1 336 ? -33.685 -17.361 78.603 1.00 45.59 336 PRO A N 1
ATOM 2120 C CA . PRO A 1 336 ? -35.079 -17.027 78.840 1.00 45.59 336 PRO A CA 1
ATOM 2121 C C . PRO A 1 336 ? -35.338 -16.862 80.342 1.00 45.59 336 PRO A C 1
ATOM 2123 O O . PRO A 1 336 ? -34.984 -17.707 81.161 1.00 45.59 336 PRO A O 1
ATOM 2126 N N . ARG A 1 337 ? -36.000 -15.755 80.688 1.00 43.72 337 ARG A N 1
ATOM 2127 C CA . ARG A 1 337 ? -36.686 -15.557 81.968 1.00 43.72 337 ARG A CA 1
ATOM 2128 C C . ARG A 1 337 ? -37.770 -16.628 82.122 1.00 43.72 337 ARG A C 1
ATOM 2130 O O . ARG A 1 337 ? -38.735 -16.615 81.364 1.00 43.72 337 ARG A O 1
ATOM 2137 N N . ALA A 1 338 ? -37.652 -17.474 83.141 1.00 38.66 338 ALA A N 1
ATOM 2138 C CA . ALA A 1 338 ? -38.771 -18.217 83.707 1.00 38.66 338 ALA A CA 1
ATOM 2139 C C . ALA A 1 338 ? -39.041 -17.671 85.117 1.00 38.66 338 ALA A C 1
ATOM 2141 O O . ALA A 1 338 ? -38.212 -17.782 86.015 1.00 38.66 338 ALA A O 1
ATOM 2142 N N . LEU A 1 339 ? -40.191 -17.020 85.265 1.00 42.34 339 LEU A N 1
ATOM 2143 C CA . LEU A 1 339 ? -40.777 -16.548 86.514 1.00 42.34 339 LEU A CA 1
ATOM 2144 C C . LEU A 1 339 ? -41.976 -17.453 86.792 1.00 42.34 339 LEU A C 1
ATOM 2146 O O . LEU A 1 339 ? -42.979 -17.238 86.124 1.00 42.34 339 LEU A O 1
ATOM 2150 N N . ILE A 1 340 ? -41.909 -18.401 87.738 1.00 41.28 340 ILE A N 1
ATOM 2151 C CA . ILE A 1 340 ? -43.101 -18.984 88.391 1.00 41.28 340 ILE A CA 1
ATOM 2152 C C . ILE A 1 340 ? -42.775 -19.389 89.847 1.00 41.28 340 ILE A C 1
ATOM 2154 O O . ILE A 1 340 ? -41.971 -20.280 90.083 1.00 41.28 340 ILE A O 1
ATOM 2158 N N . HIS A 1 341 ? -43.446 -18.675 90.760 1.00 41.44 341 HIS A N 1
ATOM 2159 C CA . HIS A 1 341 ? -43.972 -18.977 92.107 1.00 41.44 341 HIS A CA 1
ATOM 2160 C C . HIS A 1 341 ? -43.174 -19.763 93.162 1.00 41.44 341 HIS A C 1
ATOM 2162 O O . HIS A 1 341 ? -42.759 -20.898 92.964 1.00 41.44 341 HIS A O 1
ATOM 2168 N N . GLY A 1 342 ? -43.110 -19.169 94.361 1.00 40.75 342 GLY A N 1
ATOM 2169 C CA . GLY A 1 342 ? -42.797 -19.873 95.602 1.00 40.75 342 GLY A CA 1
ATOM 2170 C C . GLY A 1 342 ? -43.963 -20.702 96.133 1.00 40.75 342 GLY A C 1
ATOM 2171 O O . GLY A 1 342 ? -45.085 -20.548 95.664 1.00 40.75 342 GLY A O 1
ATOM 2172 N N . PHE A 1 343 ? -43.678 -21.537 97.132 1.00 39.69 343 PHE A N 1
ATOM 2173 C CA . PHE A 1 343 ? -44.588 -21.964 98.197 1.00 39.69 343 PHE A CA 1
ATOM 2174 C C . PHE A 1 343 ? -43.740 -22.631 99.304 1.00 39.69 343 PHE A C 1
ATOM 2176 O O . PHE A 1 343 ? -43.003 -23.566 99.005 1.00 39.69 343 PHE A O 1
ATOM 2183 N N . ILE A 1 344 ? -43.919 -22.118 100.533 1.00 47.16 344 ILE A N 1
ATOM 2184 C CA . ILE A 1 344 ? -43.551 -22.621 101.882 1.00 47.16 344 ILE A CA 1
ATOM 2185 C C . ILE A 1 344 ? -42.059 -22.681 102.227 1.00 47.16 344 ILE A C 1
ATOM 2187 O O . ILE A 1 344 ? -41.349 -23.591 101.754 1.00 47.16 344 ILE A O 1
#

Secondary structure (DSSP, 8-state):
-----S--S--------------SEEEESPTT--SS--GGG-EE-TT-TTTT--HHHHTTTS-EEPPPTTSEEEEEEEE-SSTTTT---EEEEEEESSSSS---EE-EEEE---SS-SSSSEEEEEEEEPPTT----BTTTT-EEEEEEEETTSEE-EEEEE--TTS----------SS---BPPPPSTTPBPPEEEEE----TTPBPPEEEEEPPP-SSPBPPEEEEEPPPBSSPEEPPEEEEE---BTT-EEPPEEEEEEPPBTT-EEPPEEEEEEPPBTT-EEPPEEEEEE--BTT-EEPPBSSEEE-SSEE---STT-------------PPP-------

Mean predicted aligned error: 19.87 Å

Radius of gyration: 35.86 Å; Cα contacts (8 Å, |Δi|>4): 1062; chains: 1; bounding box: 65×56×166 Å

pLDDT: mean 70.29, std 20.79, range [32.19, 98.38]

Sequence (344 aa):
MLSLSRSFTFIALSLALMVEVKGHAVVSPAMGVAGAPIRADSQRTGRKPCGKVDIAQNLDSSQTITPNADGSITMTINNFNPLLDGSRKIQKASIDADGTGNFATPVTITKNGELAPKTRTGSEQITVQMPAGMKCTGGTAGNLCVMSFTTASGFGNCVVVAQDPNAGAAGTGATGAAGTATGATGTGTGATGTTGTGATGAGTGTTGTTGTGATGAGTGTTGTTGTGTGTTGTGAGTGTTGTGETGTGVGGATGSTGTGATGAGAGGATGSTGTGATGAGVGGATGSTGTGATGAGVGGATGSTGTGTGVGGTTGSTGTGATGNVRAAIGGSRAPRALIHGFI